Protein AF-A0AAE0X145-F1 (afdb_monomer_lite)

Sequence (189 aa):
MHTCLDSKQSIPISALYHKSATTHWPNQDLYKTNAIYPQATPHLTKEEKKKKRDKNPMAMFQKLSFLLHLLVETGAALSFLLTPTSQLPGASPSARLILRNLGGLLLSTNLLCLVFLAQPGFDATAGQVALCLGSYHVWPIYRAYARLRYGIGMHGAQGGVFGGPAVHLVAHVACLGALVGMGLVGVWG

Structure (mmCIF, N/CA/C/O backbone):
data_AF-A0AAE0X145-F1
#
_entry.id   AF-A0AAE0X145-F1
#
loop_
_atom_site.group_PDB
_atom_site.id
_atom_site.type_symbol
_atom_site.label_atom_id
_atom_site.label_alt_id
_atom_site.label_comp_id
_atom_site.label_asym_id
_atom_site.label_entity_id
_atom_site.label_seq_id
_atom_site.pdbx_PDB_ins_code
_atom_site.Cartn_x
_atom_site.Cartn_y
_atom_site.Cartn_z
_atom_site.occupancy
_atom_site.B_iso_or_equiv
_atom_site.auth_seq_id
_atom_site.auth_comp_id
_atom_site.auth_asym_id
_atom_site.auth_atom_id
_atom_site.pdbx_PDB_model_num
ATOM 1 N N . MET A 1 1 ? -5.827 10.620 -49.522 1.00 45.53 1 MET A N 1
ATOM 2 C CA . MET A 1 1 ? -7.126 10.029 -49.138 1.00 45.53 1 MET A CA 1
ATOM 3 C C . MET A 1 1 ? -7.555 10.659 -47.824 1.00 45.53 1 MET A C 1
ATOM 5 O O . MET A 1 1 ? -6.979 10.352 -46.792 1.00 45.53 1 MET A O 1
ATOM 9 N N . HIS A 1 2 ? -8.472 11.623 -47.904 1.00 44.72 2 HIS A N 1
ATOM 10 C CA . HIS A 1 2 ? -9.097 12.286 -46.762 1.00 44.72 2 HIS A CA 1
ATOM 11 C C . HIS A 1 2 ? -10.259 11.424 -46.267 1.00 44.72 2 HIS A C 1
ATOM 13 O O . HIS A 1 2 ? -11.159 11.134 -47.051 1.00 44.72 2 HIS A O 1
ATOM 19 N N . THR A 1 3 ? -10.274 11.055 -44.988 1.00 53.62 3 THR A N 1
ATOM 20 C CA . THR A 1 3 ? -11.476 10.523 -44.336 1.00 53.62 3 THR A CA 1
ATOM 21 C C . THR A 1 3 ? -11.867 11.434 -43.187 1.00 53.62 3 THR A C 1
ATOM 23 O O . THR A 1 3 ? -11.165 11.553 -42.184 1.00 53.62 3 THR A O 1
ATOM 26 N N . CYS A 1 4 ? -12.990 12.102 -43.426 1.00 53.03 4 CYS A N 1
ATOM 27 C CA . CYS A 1 4 ? -13.809 12.861 -42.502 1.00 53.03 4 CYS A CA 1
ATOM 28 C C . CYS A 1 4 ? -14.250 11.950 -41.345 1.00 53.03 4 CYS A C 1
ATOM 30 O O . CYS A 1 4 ? -14.762 10.859 -41.596 1.00 53.03 4 CYS A O 1
ATOM 32 N N . LEU A 1 5 ? -14.018 12.369 -40.098 1.00 56.94 5 LEU A N 1
ATOM 33 C CA . LEU A 1 5 ? -14.573 11.712 -38.918 1.00 56.94 5 LEU A CA 1
ATOM 34 C C . LEU A 1 5 ? -15.670 12.596 -38.335 1.00 56.94 5 LEU A C 1
ATOM 36 O O . LEU A 1 5 ? -15.445 13.752 -37.979 1.00 56.94 5 LEU A O 1
ATOM 40 N N . ASP A 1 6 ? -16.849 11.990 -38.298 1.00 55.38 6 ASP A N 1
ATOM 41 C CA . ASP A 1 6 ? -18.135 12.542 -37.918 1.00 55.38 6 ASP A CA 1
ATOM 42 C C . ASP A 1 6 ? -18.173 13.101 -36.493 1.00 55.38 6 ASP A C 1
ATOM 44 O O . ASP A 1 6 ? -17.724 12.487 -35.519 1.00 55.38 6 ASP A O 1
ATOM 48 N N . SER A 1 7 ? -18.806 14.266 -36.403 1.00 60.06 7 SER A N 1
ATOM 49 C CA . SER A 1 7 ? -19.180 14.983 -35.191 1.00 60.06 7 SER A CA 1
ATOM 50 C C . SER A 1 7 ? -20.219 14.183 -34.398 1.00 60.06 7 SER A C 1
ATOM 52 O O . SER A 1 7 ? -21.398 14.137 -34.751 1.00 60.06 7 SER A O 1
ATOM 54 N N . LYS A 1 8 ? -19.800 13.549 -33.298 1.00 59.34 8 LYS A N 1
ATOM 55 C CA . LYS A 1 8 ? -20.729 12.944 -32.335 1.00 59.34 8 LYS A CA 1
ATOM 56 C C . LYS A 1 8 ? -21.289 14.007 -31.392 1.00 59.34 8 LYS A C 1
ATOM 58 O O . LYS A 1 8 ? -20.661 14.411 -30.419 1.00 59.34 8 LYS A O 1
ATOM 63 N N . GLN A 1 9 ? -22.500 14.414 -31.746 1.00 59.94 9 GLN A N 1
ATOM 64 C CA . GLN A 1 9 ? -23.586 14.990 -30.957 1.00 59.94 9 GLN A CA 1
ATOM 65 C C . GLN A 1 9 ? -23.430 14.835 -29.429 1.00 59.94 9 GLN A C 1
ATOM 67 O O . GLN A 1 9 ? -23.557 13.745 -28.870 1.00 59.94 9 GLN A O 1
ATOM 72 N N . SER A 1 10 ? -23.168 15.951 -28.750 1.00 56.56 10 SER A N 1
ATOM 73 C CA . SER A 1 10 ? -23.150 16.066 -27.294 1.00 56.56 10 SER A CA 1
ATOM 74 C C . SER A 1 10 ? -24.579 16.092 -26.742 1.00 56.56 10 SER A C 1
ATOM 76 O O . SER A 1 10 ? -25.390 16.943 -27.102 1.00 56.56 10 SER A O 1
ATOM 78 N N . ILE A 1 11 ? -24.896 15.153 -25.849 1.00 58.84 11 ILE A N 1
ATOM 79 C CA . ILE A 1 11 ? -26.152 15.149 -25.091 1.00 58.84 11 ILE A CA 1
ATOM 80 C C . ILE A 1 11 ? -25.967 16.080 -23.878 1.00 58.84 11 ILE A C 1
ATOM 82 O O . ILE A 1 11 ? -25.042 15.856 -23.093 1.00 58.84 11 ILE A O 1
ATOM 86 N N . PRO A 1 12 ? -26.798 17.120 -23.688 1.00 57.81 12 PRO A N 1
ATOM 87 C CA . PRO A 1 12 ? -26.701 17.992 -22.522 1.00 57.81 12 PRO A CA 1
ATOM 88 C C . PRO A 1 12 ? -27.129 17.251 -21.242 1.00 57.81 12 PRO A C 1
ATOM 90 O O . PRO A 1 12 ? -28.238 16.732 -21.139 1.00 57.81 12 PRO A O 1
ATOM 93 N N . ILE A 1 13 ? -26.240 17.233 -20.242 1.00 57.81 13 ILE A N 1
ATOM 94 C CA . ILE A 1 13 ? -26.398 16.554 -18.935 1.00 57.81 13 ILE A CA 1
ATOM 95 C C . ILE A 1 13 ? -27.484 17.208 -18.045 1.00 57.81 13 ILE A C 1
ATOM 97 O O . ILE A 1 13 ? -27.869 16.667 -17.011 1.00 57.81 13 ILE A O 1
ATOM 101 N N . SER A 1 14 ? -28.061 18.339 -18.448 1.00 54.84 14 SER A N 1
ATOM 102 C CA . SER A 1 14 ? -29.020 19.106 -17.641 1.00 54.84 14 SER A CA 1
ATOM 103 C C . SER A 1 14 ? -30.438 18.512 -17.539 1.00 54.84 14 SER A C 1
ATOM 105 O O . SER A 1 14 ? -31.274 19.089 -16.851 1.00 54.84 14 SER A O 1
ATOM 107 N N . ALA A 1 15 ? -30.733 17.367 -18.165 1.00 50.25 15 ALA A N 1
ATOM 108 C CA . ALA A 1 15 ? -32.098 16.825 -18.262 1.00 50.25 15 ALA A CA 1
ATOM 109 C C . ALA A 1 15 ? -32.461 15.695 -17.265 1.00 50.25 15 ALA A C 1
ATOM 111 O O . ALA A 1 15 ? -33.538 15.116 -17.381 1.00 50.25 15 ALA A O 1
ATOM 112 N N . LEU A 1 16 ? -31.611 15.367 -16.282 1.00 53.69 16 LEU A N 1
ATOM 113 C CA . LEU A 1 16 ? -31.815 14.206 -15.386 1.00 53.69 16 LEU A CA 1
ATOM 114 C C . LEU A 1 16 ? -32.111 14.531 -13.911 1.00 53.69 16 LEU A C 1
ATOM 116 O O . LEU A 1 16 ? -32.056 13.643 -13.066 1.00 53.69 16 LEU A O 1
ATOM 120 N N . TYR A 1 17 ? -32.491 15.769 -13.586 1.00 51.53 17 TYR A N 1
ATOM 121 C CA . TYR A 1 17 ? -32.856 16.158 -12.217 1.00 51.53 17 TYR A CA 1
ATOM 122 C C . TYR A 1 17 ? -34.250 16.781 -12.146 1.00 51.53 17 TYR A C 1
ATOM 124 O O . TYR A 1 17 ? -34.383 17.967 -11.883 1.00 51.53 17 TYR A O 1
ATOM 132 N N . HIS A 1 18 ? -35.307 15.994 -12.367 1.00 53.22 18 HIS A N 1
ATOM 133 C CA . HIS A 1 18 ? -36.648 16.346 -11.877 1.00 53.22 18 HIS A CA 1
ATOM 134 C C . HIS A 1 18 ? -37.586 15.126 -11.844 1.00 53.22 18 HIS A C 1
ATOM 136 O O . HIS A 1 18 ? -38.170 14.754 -12.858 1.00 53.22 18 HIS A O 1
ATOM 142 N N . LYS A 1 19 ? -37.740 14.516 -10.659 1.00 53.31 19 LYS A N 1
ATOM 143 C CA . LYS A 1 19 ? -38.944 13.798 -10.172 1.00 53.31 19 LYS A CA 1
ATOM 144 C C . LYS A 1 19 ? -38.681 13.334 -8.730 1.00 53.31 19 LYS A C 1
ATOM 146 O O . LYS A 1 19 ? -37.865 12.457 -8.500 1.00 53.31 19 LYS A O 1
ATOM 151 N N . SER A 1 20 ? -39.141 14.103 -7.741 1.00 54.88 20 SER A N 1
ATOM 152 C CA . SER A 1 20 ? -40.329 13.806 -6.915 1.00 54.88 20 SER A CA 1
ATOM 153 C C . SER A 1 20 ? -40.317 12.442 -6.221 1.00 54.88 20 SER A C 1
ATOM 155 O O . SER A 1 20 ? -40.651 11.432 -6.831 1.00 54.88 20 SER A O 1
ATOM 157 N N . ALA A 1 21 ? -40.065 12.463 -4.910 1.00 51.06 21 ALA A N 1
ATOM 158 C CA . ALA A 1 21 ? -40.642 11.519 -3.960 1.00 51.06 21 ALA A CA 1
ATOM 159 C C . ALA A 1 21 ? -40.854 12.240 -2.619 1.00 51.06 21 ALA A C 1
ATOM 161 O O . ALA A 1 21 ? -39.948 12.391 -1.806 1.00 51.06 21 ALA A O 1
ATOM 162 N N . THR A 1 22 ? -42.070 12.741 -2.428 1.00 55.69 22 THR A N 1
ATOM 163 C CA . THR A 1 22 ? -42.615 13.165 -1.140 1.00 55.69 22 THR A CA 1
ATOM 164 C C . THR A 1 22 ? -42.775 11.933 -0.252 1.00 55.69 22 THR A C 1
ATOM 166 O O . THR A 1 22 ? -43.719 11.162 -0.429 1.00 55.69 22 THR A O 1
ATOM 169 N N . THR A 1 23 ? -41.864 11.721 0.694 1.00 57.56 23 THR A N 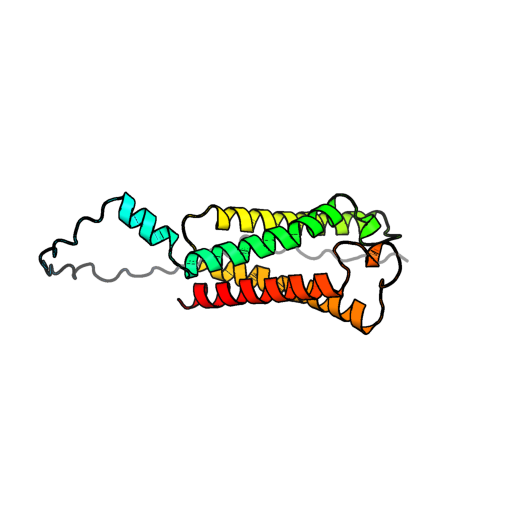1
ATOM 170 C CA . THR A 1 23 ? -42.032 10.697 1.729 1.00 57.56 23 THR A CA 1
ATOM 171 C C . THR A 1 23 ? -42.763 11.289 2.924 1.00 57.56 23 THR A C 1
ATOM 173 O O . THR A 1 23 ? -42.266 12.160 3.634 1.00 57.56 23 THR A O 1
ATOM 176 N N . HIS A 1 24 ? -43.983 10.798 3.085 1.00 54.66 24 HIS A N 1
ATOM 177 C CA . HIS A 1 24 ? -44.874 10.951 4.219 1.00 54.66 24 HIS A CA 1
ATOM 178 C C . HIS A 1 24 ? -44.156 10.543 5.519 1.00 54.66 24 HIS A C 1
ATOM 180 O O . HIS A 1 24 ? -43.707 9.405 5.648 1.00 54.66 24 HIS A O 1
ATOM 186 N N . TRP A 1 25 ? -44.009 11.476 6.462 1.00 51.16 25 TRP A N 1
ATOM 187 C CA . TRP A 1 25 ? -43.444 11.204 7.786 1.00 51.16 25 TRP A CA 1
ATOM 188 C C . TRP A 1 25 ? -44.495 10.513 8.668 1.00 51.16 25 TRP A C 1
ATOM 190 O O . TRP A 1 25 ? -45.581 11.073 8.840 1.00 51.16 25 TRP A O 1
ATOM 200 N N . PRO A 1 26 ? -44.218 9.329 9.241 1.00 55.38 26 PRO A N 1
ATOM 201 C CA . PRO A 1 26 ? -45.130 8.703 10.183 1.00 55.38 26 PRO A CA 1
ATOM 202 C C . PRO A 1 26 ? -45.079 9.402 11.551 1.00 55.38 26 PRO A C 1
ATOM 204 O O . PRO A 1 26 ? -44.013 9.595 12.126 1.00 55.38 26 PRO A O 1
ATOM 207 N N . ASN A 1 27 ? -46.274 9.777 12.015 1.00 46.06 27 ASN A N 1
ATOM 208 C CA . ASN A 1 27 ? -46.760 9.885 13.396 1.00 46.06 27 ASN A CA 1
ATOM 209 C C . ASN A 1 27 ? -45.717 10.011 14.526 1.00 46.06 27 ASN A C 1
ATOM 211 O O . ASN A 1 27 ? -45.027 9.052 14.869 1.00 46.06 27 ASN A O 1
ATOM 215 N N . GLN A 1 28 ? -45.703 11.174 15.182 1.00 54.75 28 GLN A N 1
ATOM 216 C CA . GLN A 1 28 ? -44.870 11.444 16.356 1.00 54.75 28 GLN A CA 1
ATOM 217 C C . GLN A 1 28 ? -45.428 10.860 17.674 1.00 54.75 28 GLN A C 1
ATOM 219 O O . GLN A 1 28 ? -44.764 10.942 18.695 1.00 54.75 28 GLN A O 1
ATOM 224 N N . ASP A 1 29 ? -46.582 10.196 17.712 1.00 56.81 29 ASP A N 1
ATOM 225 C CA . ASP A 1 29 ? -47.230 9.837 18.988 1.00 56.81 29 ASP A CA 1
ATOM 226 C C . ASP A 1 29 ? -46.788 8.498 19.610 1.00 56.81 29 ASP A C 1
ATOM 228 O O . ASP A 1 29 ? -47.602 7.599 19.831 1.00 56.81 29 ASP A O 1
ATOM 232 N N . LEU A 1 30 ? -45.502 8.346 19.952 1.00 55.88 30 LEU A N 1
ATOM 233 C CA . LEU A 1 30 ? -45.041 7.186 20.739 1.00 55.88 30 LEU A CA 1
ATOM 234 C C . LEU A 1 30 ? -43.862 7.459 21.685 1.00 55.88 30 LEU A C 1
ATOM 236 O O . LEU A 1 30 ? -43.062 6.578 21.981 1.00 55.88 30 LEU A O 1
ATOM 240 N N . TYR A 1 31 ? -43.801 8.654 22.269 1.00 52.25 31 TYR A N 1
ATOM 241 C CA . TYR A 1 31 ? -43.042 8.913 23.500 1.00 52.25 31 TYR A CA 1
ATOM 242 C C . TYR A 1 31 ? -43.935 8.669 24.726 1.00 52.25 31 TYR A C 1
ATOM 244 O O . TYR A 1 31 ? -44.292 9.581 25.468 1.00 52.25 31 TYR A O 1
ATOM 252 N N . LYS A 1 32 ? -44.312 7.402 24.944 1.00 53.00 32 LYS A N 1
ATOM 253 C CA . LYS A 1 32 ? -44.774 6.951 26.262 1.00 53.00 32 LYS A CA 1
ATOM 254 C C . LYS A 1 32 ? -43.555 6.581 27.099 1.00 53.00 32 LYS A C 1
ATOM 256 O O . LYS A 1 32 ? -42.826 5.632 26.829 1.00 53.00 32 LYS A O 1
ATOM 261 N N . THR A 1 33 ? -43.349 7.420 28.097 1.00 56.16 33 THR A N 1
ATOM 262 C CA . THR A 1 33 ? -42.329 7.423 29.133 1.00 56.16 33 THR A CA 1
ATOM 263 C C . THR A 1 33 ? -42.378 6.168 30.006 1.00 56.16 33 THR A C 1
ATOM 265 O O . THR A 1 33 ? -43.161 6.082 30.947 1.00 56.16 33 THR A O 1
ATOM 268 N N . ASN A 1 34 ? -41.469 5.223 29.764 1.00 57.22 34 ASN A N 1
ATOM 269 C CA . ASN A 1 34 ? -41.041 4.282 30.797 1.00 57.22 34 ASN A CA 1
ATOM 270 C C . ASN A 1 34 ? -39.848 4.902 31.531 1.00 57.22 34 ASN A C 1
ATOM 272 O O . ASN A 1 34 ? -38.697 4.731 31.132 1.00 57.22 34 ASN A O 1
ATOM 276 N N . ALA A 1 35 ? -40.137 5.667 32.585 1.00 55.66 35 ALA A N 1
ATOM 277 C CA . ALA A 1 35 ? -39.140 6.138 33.539 1.00 55.66 35 ALA A CA 1
ATOM 278 C C . ALA A 1 35 ? -38.615 4.939 34.347 1.00 55.66 35 ALA A C 1
ATOM 280 O O . ALA A 1 35 ? -39.069 4.643 35.449 1.00 55.66 35 ALA A O 1
ATOM 281 N N . ILE A 1 36 ? -37.673 4.213 33.749 1.00 60.84 36 ILE A N 1
ATOM 282 C CA . ILE A 1 36 ? -36.827 3.242 34.432 1.00 60.84 36 ILE A CA 1
ATOM 283 C C . ILE A 1 36 ? -35.795 4.064 35.206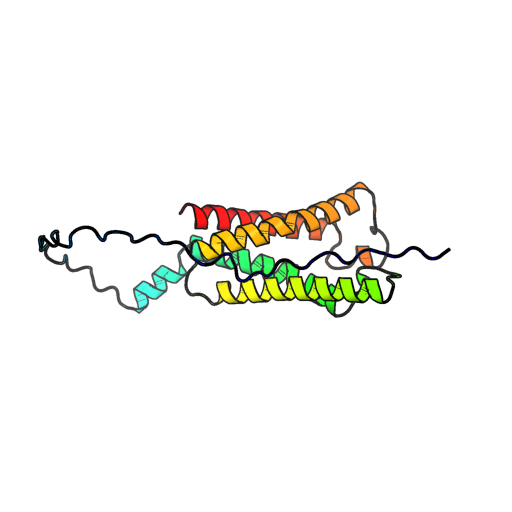 1.00 60.84 36 ILE A C 1
ATOM 285 O O . ILE A 1 36 ? -35.027 4.817 34.606 1.00 60.84 36 ILE A O 1
ATOM 289 N N . TYR A 1 37 ? -35.814 3.959 36.536 1.00 52.38 37 TYR A N 1
ATOM 290 C CA . TYR A 1 37 ? -34.836 4.596 37.418 1.00 52.38 37 TYR A CA 1
ATOM 291 C C . TYR A 1 37 ? -33.409 4.375 36.887 1.00 52.38 37 TYR A C 1
ATOM 293 O O . TYR A 1 37 ? -33.059 3.229 36.583 1.00 52.38 37 TYR A O 1
ATOM 301 N N . PRO A 1 38 ? -32.566 5.420 36.787 1.00 52.50 38 PRO A N 1
ATOM 302 C CA . PRO A 1 38 ? -31.173 5.237 36.425 1.00 52.50 38 PRO A CA 1
ATOM 303 C C . PRO A 1 38 ? -30.503 4.410 37.523 1.00 52.50 38 PRO A C 1
ATOM 305 O O . PRO A 1 38 ? -30.215 4.901 38.613 1.00 52.50 38 PRO A O 1
ATOM 308 N N . GLN A 1 39 ? -30.275 3.128 37.236 1.00 57.00 39 GLN A N 1
ATOM 309 C CA . GLN A 1 39 ? -29.310 2.312 37.959 1.00 57.00 39 GLN A CA 1
ATOM 310 C C . GLN A 1 39 ? -28.001 3.099 37.963 1.00 57.00 39 GLN A C 1
ATOM 312 O O . GLN A 1 39 ? -27.457 3.400 36.899 1.00 57.00 39 GLN A O 1
ATOM 317 N N . ALA A 1 40 ? -27.548 3.492 39.153 1.00 55.47 40 ALA A N 1
ATOM 318 C CA . ALA A 1 40 ? -26.306 4.214 39.349 1.00 55.47 40 ALA A CA 1
ATOM 319 C C . ALA A 1 40 ? -25.155 3.351 38.824 1.00 55.47 40 ALA A C 1
ATOM 321 O O . ALA A 1 40 ? -24.612 2.503 39.528 1.00 55.47 40 ALA A O 1
ATOM 322 N N . THR A 1 41 ? -24.800 3.533 37.552 1.00 60.31 41 THR A N 1
ATOM 323 C CA . THR A 1 41 ? -23.604 2.919 36.998 1.00 60.31 41 THR A CA 1
ATOM 324 C C . THR A 1 41 ? -22.429 3.483 37.786 1.00 60.31 41 THR A C 1
ATOM 326 O O . THR A 1 41 ? -22.310 4.714 37.846 1.00 60.31 41 THR A O 1
ATOM 329 N N . PRO A 1 42 ? -21.577 2.643 38.398 1.00 62.59 42 PRO A N 1
ATOM 330 C CA . PRO A 1 42 ? -20.418 3.123 39.130 1.00 62.59 42 PRO A CA 1
ATOM 331 C C . PRO A 1 42 ? -19.639 4.065 38.218 1.00 62.59 42 PRO A C 1
ATOM 333 O O . PRO A 1 42 ? -19.335 3.733 37.067 1.00 62.59 42 PRO A O 1
ATOM 336 N N . HIS A 1 43 ? -19.412 5.279 38.715 1.00 64.19 43 HIS A N 1
ATOM 337 C CA . HIS A 1 43 ? -18.820 6.380 37.974 1.00 64.19 43 HIS A CA 1
ATOM 338 C C . HIS A 1 43 ? -17.335 6.064 37.755 1.00 64.19 43 HIS A C 1
ATOM 340 O O . HIS A 1 43 ? -16.468 6.565 38.461 1.00 64.19 43 HIS A O 1
ATOM 346 N N . LEU A 1 44 ? -17.051 5.173 36.799 1.00 63.41 44 LEU A N 1
ATOM 347 C CA . LEU A 1 44 ? -15.698 4.809 36.400 1.00 63.41 44 LEU A CA 1
ATOM 348 C C . LEU A 1 44 ? -14.948 6.097 36.104 1.00 63.41 44 LEU A C 1
ATOM 350 O O . LEU A 1 44 ? -15.362 6.898 35.250 1.00 63.41 44 LEU A O 1
ATOM 354 N N . THR A 1 45 ? -13.862 6.288 36.839 1.00 78.50 45 THR A N 1
ATOM 355 C CA . THR A 1 45 ? -13.016 7.464 36.702 1.00 78.50 45 THR A CA 1
ATOM 356 C C . THR A 1 45 ? -12.513 7.542 35.256 1.00 78.50 45 THR A C 1
ATOM 358 O O . THR A 1 45 ? -12.378 6.527 34.563 1.00 78.50 45 THR A O 1
ATOM 361 N N . LYS A 1 46 ? -12.265 8.756 34.742 1.00 72.81 46 LYS A N 1
ATOM 362 C CA . LYS A 1 46 ? -11.751 8.940 33.366 1.00 72.81 46 LYS A CA 1
ATOM 363 C C . LYS A 1 46 ? -10.492 8.091 33.110 1.00 72.81 46 LYS A C 1
ATOM 365 O O . LYS A 1 46 ? -10.327 7.563 32.010 1.00 72.81 46 LYS A O 1
ATOM 370 N N . GLU A 1 47 ? -9.678 7.905 34.146 1.00 69.69 47 GLU A N 1
ATOM 371 C CA . GLU A 1 47 ? -8.482 7.059 34.159 1.00 69.69 47 GLU A CA 1
ATOM 372 C C . GLU A 1 47 ? -8.794 5.573 33.919 1.00 69.69 47 GLU A C 1
ATOM 374 O O . GLU A 1 47 ? -8.150 4.918 33.097 1.00 69.69 47 GLU A O 1
ATOM 379 N N . GLU A 1 48 ? -9.835 5.027 34.548 1.00 68.00 48 GLU A N 1
ATOM 380 C CA . GLU A 1 48 ? -10.213 3.623 34.360 1.00 68.00 48 GLU A CA 1
ATOM 381 C C . GLU A 1 48 ? -10.821 3.362 32.979 1.00 68.00 48 GLU A C 1
ATOM 383 O O . GLU A 1 48 ? -10.533 2.332 32.363 1.00 68.00 48 GLU A O 1
ATOM 388 N N . LYS A 1 49 ? -11.602 4.308 32.441 1.00 63.62 49 LYS A N 1
ATOM 389 C CA . LYS A 1 49 ? -12.124 4.214 31.065 1.00 63.62 49 LYS A CA 1
ATOM 390 C C . LYS A 1 49 ? -10.991 4.214 30.035 1.00 63.62 49 LYS A C 1
ATOM 392 O O . LYS A 1 49 ? -11.029 3.424 29.093 1.00 63.62 49 LYS A O 1
ATOM 397 N N . LYS A 1 50 ? -9.962 5.043 30.240 1.00 63.28 50 LYS A N 1
ATOM 398 C CA . LYS A 1 50 ? -8.755 5.084 29.400 1.00 63.28 50 LYS A CA 1
ATOM 399 C C . LYS A 1 50 ? -7.984 3.760 29.470 1.00 63.28 50 LYS A C 1
ATOM 401 O O . LYS A 1 50 ? -7.751 3.137 28.439 1.00 63.28 50 LYS A O 1
ATOM 406 N N . LYS A 1 51 ? -7.728 3.253 30.681 1.00 62.62 51 LYS A N 1
ATOM 407 C CA . LYS A 1 51 ? -7.019 1.981 30.912 1.00 62.62 51 LYS A CA 1
ATOM 408 C C . LYS A 1 51 ? -7.736 0.763 30.318 1.00 62.62 51 LYS A C 1
ATOM 410 O O . LYS A 1 51 ? -7.080 -0.192 29.906 1.00 62.62 51 LYS A O 1
ATOM 415 N N . LYS A 1 52 ? -9.073 0.772 30.277 1.00 60.59 52 LYS A N 1
ATOM 416 C CA . LYS A 1 52 ? -9.879 -0.304 29.673 1.00 60.59 52 LYS A CA 1
ATOM 417 C C . LYS A 1 52 ? -9.899 -0.220 28.142 1.00 60.59 52 LYS A C 1
ATOM 419 O O . LYS A 1 52 ? -9.881 -1.257 27.485 1.00 60.59 52 LYS A O 1
ATOM 424 N N . ARG A 1 53 ? -9.877 0.996 27.582 1.00 59.50 53 ARG A N 1
ATOM 425 C CA . ARG A 1 53 ? -9.792 1.241 26.132 1.00 59.50 53 ARG A CA 1
ATOM 426 C C . ARG A 1 53 ? -8.476 0.735 25.538 1.00 59.50 53 ARG A C 1
ATOM 428 O O . ARG A 1 53 ? -8.495 0.123 24.476 1.00 59.50 53 ARG A O 1
ATOM 435 N N . ASP A 1 54 ? -7.367 0.916 26.251 1.00 58.25 54 ASP A N 1
ATOM 436 C CA . ASP A 1 54 ? -6.028 0.535 25.775 1.00 58.25 54 ASP A CA 1
ATOM 437 C C . ASP A 1 54 ? -5.806 -0.991 25.706 1.00 58.25 54 ASP A C 1
ATOM 439 O O . ASP A 1 54 ? -4.847 -1.452 25.093 1.00 58.25 54 ASP A O 1
ATOM 443 N N . LYS A 1 55 ? -6.702 -1.796 26.296 1.00 66.25 55 LYS A N 1
ATOM 444 C CA . LYS A 1 55 ? -6.593 -3.264 26.343 1.00 66.25 55 LYS A CA 1
ATOM 445 C C . LYS A 1 55 ? -7.546 -4.003 25.404 1.00 66.25 55 LYS A C 1
ATOM 447 O O . LYS A 1 55 ? -7.622 -5.224 25.498 1.00 66.25 55 LYS A O 1
ATOM 452 N N . ASN A 1 56 ? -8.292 -3.317 24.535 1.00 77.19 56 ASN A N 1
ATOM 453 C CA . ASN A 1 56 ? -9.183 -4.013 23.606 1.00 77.19 56 ASN A CA 1
ATOM 454 C C . ASN A 1 56 ? -8.356 -4.673 22.478 1.00 77.19 56 ASN A C 1
ATOM 456 O O . ASN A 1 56 ? -7.839 -3.950 21.619 1.00 77.19 56 ASN A O 1
ATOM 460 N N . PRO A 1 57 ? -8.235 -6.017 22.437 1.00 82.12 57 PRO A N 1
ATOM 461 C CA . PRO A 1 57 ? -7.431 -6.703 21.425 1.00 82.12 57 PRO A CA 1
ATOM 462 C C . PRO A 1 57 ? -7.927 -6.425 19.999 1.00 82.12 57 PRO A C 1
ATOM 464 O O . PRO A 1 57 ? -7.125 -6.402 19.069 1.00 82.12 57 PRO A O 1
ATOM 467 N N . MET A 1 58 ? -9.221 -6.137 19.821 1.00 83.44 58 MET A N 1
ATOM 468 C CA . MET A 1 58 ? -9.792 -5.807 18.512 1.00 83.44 58 MET A CA 1
ATOM 469 C C . MET A 1 58 ? -9.318 -4.445 18.005 1.00 83.44 58 MET A C 1
ATOM 471 O O . MET A 1 58 ? -8.913 -4.326 16.852 1.00 83.44 58 MET A O 1
ATOM 475 N N . ALA A 1 59 ? -9.272 -3.436 18.879 1.00 84.44 59 ALA A N 1
ATOM 476 C CA . ALA A 1 59 ? -8.768 -2.113 18.514 1.00 84.44 59 ALA A CA 1
ATOM 477 C C . ALA A 1 59 ? -7.279 -2.160 18.136 1.00 84.44 59 ALA A C 1
ATOM 479 O O . ALA A 1 59 ? -6.838 -1.477 17.211 1.00 84.44 59 ALA A O 1
ATOM 480 N N . MET A 1 60 ? -6.499 -2.996 18.829 1.00 88.94 60 MET A N 1
ATOM 481 C CA . MET A 1 60 ? -5.093 -3.217 18.496 1.00 88.94 60 MET A CA 1
ATOM 482 C C . MET A 1 60 ? -4.937 -3.908 17.136 1.00 88.94 60 MET A C 1
ATOM 484 O O . MET A 1 60 ? -4.133 -3.459 16.323 1.00 88.94 60 MET A O 1
ATOM 488 N N . PHE A 1 61 ? -5.728 -4.948 16.862 1.00 90.00 61 PHE A N 1
ATOM 489 C CA . PHE A 1 61 ? -5.714 -5.660 15.582 1.00 90.00 61 PHE A CA 1
ATOM 490 C C . PHE A 1 61 ? -6.091 -4.756 14.395 1.00 90.00 61 PHE A C 1
ATOM 492 O O . PHE A 1 61 ? -5.442 -4.795 13.346 1.00 90.00 61 PHE A O 1
ATOM 499 N N . GLN A 1 62 ? -7.080 -3.877 14.575 1.00 90.81 62 GLN A N 1
ATOM 500 C CA . GLN A 1 62 ? -7.477 -2.895 13.563 1.00 90.81 62 GLN A CA 1
ATOM 501 C C . GLN A 1 62 ? -6.339 -1.925 13.232 1.00 90.81 62 GLN A C 1
ATOM 503 O O . GLN A 1 62 ? -5.976 -1.767 12.065 1.00 90.81 62 GLN A O 1
ATOM 508 N N . LYS A 1 63 ? -5.704 -1.340 14.256 1.00 93.56 63 LYS A N 1
ATOM 509 C CA . LYS A 1 63 ? -4.536 -0.467 14.057 1.00 93.56 63 LYS A CA 1
ATOM 510 C C . LYS A 1 63 ? -3.379 -1.208 13.405 1.00 93.56 63 LYS A C 1
ATOM 512 O O . LYS A 1 63 ? -2.736 -0.668 12.511 1.00 93.56 63 LYS A O 1
ATOM 517 N N . LEU A 1 64 ? -3.127 -2.446 13.823 1.00 95.44 64 LEU A N 1
ATOM 518 C CA . LEU A 1 64 ? -2.053 -3.257 13.268 1.00 95.44 64 LEU A CA 1
ATOM 519 C C . LEU A 1 64 ? -2.243 -3.503 11.766 1.00 95.44 64 LEU A C 1
ATOM 521 O O . LEU A 1 64 ? -1.272 -3.433 11.021 1.00 95.44 64 LEU A O 1
ATOM 525 N N . SER A 1 65 ? -3.479 -3.722 11.316 1.00 96.25 65 SER A N 1
ATOM 526 C CA . SER A 1 65 ? -3.790 -3.980 9.904 1.00 96.25 65 SER A CA 1
ATOM 527 C C . SER A 1 65 ? -3.437 -2.785 9.007 1.00 96.25 65 SER A C 1
ATOM 529 O O . SER A 1 65 ? -2.713 -2.940 8.023 1.00 96.25 65 SER A O 1
ATOM 531 N N . PHE A 1 66 ? -3.856 -1.572 9.386 1.00 97.50 66 PHE A N 1
ATOM 532 C CA . PHE A 1 66 ? -3.491 -0.349 8.659 1.00 97.50 66 PHE A CA 1
ATOM 533 C C . PHE A 1 66 ? -2.007 0.006 8.786 1.00 97.50 66 PHE A C 1
ATOM 535 O O . PHE A 1 66 ? -1.409 0.484 7.822 1.00 97.50 66 PHE A O 1
ATOM 542 N N . LEU A 1 67 ? -1.399 -0.237 9.952 1.00 97.56 67 LEU A N 1
ATOM 543 C CA . LEU A 1 67 ? 0.030 -0.005 10.161 1.00 97.56 67 LEU A CA 1
ATOM 544 C C . LEU A 1 67 ? 0.877 -0.922 9.274 1.00 97.56 67 LEU A C 1
ATOM 546 O O . LEU A 1 67 ? 1.861 -0.474 8.692 1.00 97.56 67 LEU A O 1
ATOM 550 N N . LEU A 1 68 ? 0.490 -2.188 9.140 1.00 96.88 68 LEU A N 1
ATOM 551 C CA . LEU A 1 68 ? 1.196 -3.140 8.295 1.00 96.88 68 LEU A CA 1
ATOM 552 C C . LEU A 1 68 ? 1.113 -2.725 6.817 1.00 96.88 68 LEU A C 1
ATOM 554 O O . LEU A 1 68 ? 2.155 -2.675 6.164 1.00 96.88 68 LEU A O 1
ATOM 558 N N . HIS A 1 69 ? -0.064 -2.322 6.318 1.00 97.75 69 HIS A N 1
ATOM 559 C CA . HIS A 1 69 ? -0.197 -1.746 4.969 1.00 97.75 69 HIS A CA 1
ATOM 560 C C . HIS A 1 69 ? 0.711 -0.532 4.779 1.00 97.75 69 HIS A C 1
ATOM 562 O O . HIS A 1 69 ? 1.498 -0.492 3.834 1.00 97.75 69 HIS A O 1
ATOM 568 N N . LEU A 1 70 ? 0.644 0.426 5.711 1.00 97.94 70 LEU A N 1
ATOM 569 C CA . LEU A 1 70 ? 1.442 1.647 5.679 1.00 97.94 70 LEU A CA 1
ATOM 570 C C . LEU A 1 70 ? 2.939 1.336 5.555 1.00 97.94 70 LEU A C 1
ATOM 572 O O . LEU A 1 70 ? 3.622 1.913 4.710 1.00 97.94 70 LEU A O 1
ATOM 576 N N . LEU A 1 71 ? 3.459 0.419 6.374 1.00 95.69 71 LEU A N 1
ATOM 5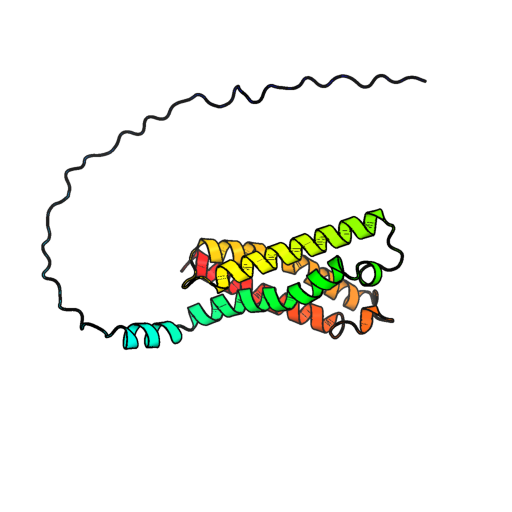77 C CA . LEU A 1 71 ? 4.879 0.062 6.370 1.00 95.69 71 LEU A CA 1
ATOM 578 C C . LEU A 1 71 ? 5.295 -0.651 5.078 1.00 95.69 71 LEU A C 1
ATOM 580 O O . LEU A 1 71 ? 6.319 -0.294 4.494 1.00 95.69 71 LEU A O 1
ATOM 584 N N . VAL A 1 72 ? 4.502 -1.623 4.616 1.00 94.62 72 VAL A N 1
ATOM 585 C CA . VAL A 1 72 ? 4.797 -2.395 3.397 1.00 94.62 72 VAL A CA 1
ATOM 586 C C . VAL A 1 72 ? 4.779 -1.498 2.158 1.00 94.62 72 VAL A C 1
ATOM 588 O O . VAL A 1 72 ? 5.696 -1.556 1.338 1.00 94.62 72 VAL A O 1
ATOM 591 N N . GLU A 1 73 ? 3.779 -0.629 2.026 1.00 96.56 73 GLU A N 1
ATOM 592 C CA . GLU A 1 73 ? 3.601 0.179 0.819 1.00 96.56 73 GLU A CA 1
ATOM 593 C C . GLU A 1 73 ? 4.430 1.472 0.827 1.00 96.56 73 GLU A C 1
ATOM 595 O O . GLU A 1 73 ? 4.705 2.009 -0.242 1.00 96.56 73 GLU A O 1
ATOM 600 N N . THR A 1 74 ? 4.908 1.973 1.978 1.00 96.12 74 THR A N 1
ATOM 601 C CA . THR A 1 74 ? 5.766 3.184 2.013 1.00 96.12 74 THR A CA 1
ATOM 602 C C . THR A 1 74 ? 7.049 2.999 1.207 1.00 96.12 74 THR A C 1
ATOM 604 O O . THR A 1 74 ? 7.387 3.852 0.384 1.00 96.12 74 THR A O 1
ATOM 607 N N . GLY A 1 75 ? 7.751 1.877 1.387 1.00 92.06 75 GLY A N 1
ATOM 608 C CA . GLY A 1 75 ? 8.969 1.594 0.622 1.00 92.06 75 GLY A CA 1
ATOM 609 C C . GLY A 1 75 ? 8.699 1.498 -0.883 1.00 92.06 75 GLY A C 1
ATOM 610 O O . GLY A 1 75 ? 9.442 2.062 -1.691 1.00 92.06 75 GLY A O 1
ATOM 611 N N . ALA A 1 76 ? 7.597 0.843 -1.262 1.00 92.56 76 ALA A N 1
ATOM 612 C CA . ALA A 1 76 ? 7.177 0.725 -2.653 1.00 92.56 76 ALA A CA 1
ATOM 613 C C . ALA A 1 76 ? 6.822 2.094 -3.257 1.00 92.56 76 ALA A C 1
ATOM 615 O O . ALA A 1 76 ? 7.374 2.459 -4.296 1.00 92.56 76 ALA A O 1
ATOM 616 N N . ALA A 1 77 ? 5.971 2.878 -2.587 1.00 96.69 77 ALA A N 1
ATOM 617 C CA . ALA A 1 77 ? 5.551 4.210 -3.016 1.00 96.69 77 ALA A CA 1
ATOM 618 C C . ALA A 1 77 ? 6.755 5.125 -3.275 1.00 96.69 77 ALA A C 1
ATOM 620 O O . ALA A 1 77 ? 6.877 5.711 -4.354 1.00 96.69 77 ALA A O 1
ATOM 621 N N . LEU A 1 78 ? 7.691 5.184 -2.320 1.00 95.88 78 LEU A N 1
ATOM 622 C CA . LEU A 1 78 ? 8.911 5.977 -2.452 1.00 95.88 78 LEU A CA 1
ATOM 623 C C . LEU A 1 78 ? 9.783 5.490 -3.609 1.00 95.88 78 LEU A C 1
ATOM 625 O O . LEU A 1 78 ? 10.316 6.315 -4.350 1.00 95.88 78 LEU A O 1
ATOM 629 N N . SER A 1 79 ? 9.903 4.178 -3.825 1.00 93.19 79 SER A N 1
ATOM 630 C CA . SER A 1 79 ? 10.689 3.679 -4.953 1.00 93.19 79 SER A CA 1
ATOM 631 C C . SER A 1 79 ? 10.054 4.002 -6.309 1.00 93.19 79 SER A C 1
ATOM 633 O O . SER A 1 79 ? 10.766 4.408 -7.224 1.00 93.19 79 SER A O 1
ATOM 635 N N . PHE A 1 80 ? 8.732 3.897 -6.456 1.00 95.12 80 PHE A N 1
ATOM 636 C CA . PHE A 1 80 ? 8.044 4.297 -7.690 1.00 95.12 80 PHE A CA 1
ATOM 637 C C . PHE A 1 80 ? 8.155 5.808 -7.966 1.00 95.12 80 PHE A C 1
ATOM 639 O O . PHE A 1 80 ? 8.304 6.212 -9.121 1.00 95.12 80 PHE A O 1
ATOM 646 N N . LEU A 1 81 ? 8.120 6.643 -6.922 1.00 96.31 81 LEU A N 1
ATOM 647 C CA . LEU A 1 81 ? 8.225 8.102 -7.037 1.00 96.31 81 LEU A CA 1
ATOM 648 C C . LEU A 1 81 ? 9.656 8.573 -7.341 1.00 96.31 81 LEU A C 1
ATOM 650 O O . LEU A 1 81 ? 9.880 9.352 -8.277 1.00 96.31 81 LEU A O 1
ATOM 654 N N . LEU A 1 82 ? 10.620 8.103 -6.547 1.00 96.00 82 LEU A N 1
ATOM 655 C CA . LEU A 1 82 ? 11.989 8.618 -6.526 1.00 96.00 82 LEU A CA 1
ATOM 656 C C . LEU A 1 82 ? 12.918 7.848 -7.470 1.00 96.00 82 LEU A C 1
ATOM 658 O O . LEU A 1 82 ? 13.801 8.448 -8.081 1.00 96.00 82 LEU A O 1
ATOM 662 N N . THR A 1 83 ? 12.709 6.539 -7.634 1.00 93.75 83 THR A N 1
ATOM 663 C CA . THR A 1 83 ? 13.597 5.645 -8.399 1.00 93.75 83 THR A CA 1
ATOM 664 C C . THR A 1 83 ? 12.849 4.759 -9.414 1.00 93.75 83 THR A C 1
ATOM 666 O O . THR A 1 83 ? 13.055 3.543 -9.453 1.00 93.75 83 THR A O 1
ATOM 669 N N . PRO A 1 84 ? 12.018 5.328 -10.318 1.00 93.12 84 PRO A N 1
ATOM 670 C CA . PRO A 1 84 ? 11.212 4.539 -11.259 1.00 93.12 84 PRO A CA 1
ATOM 671 C C . PRO A 1 84 ? 12.048 3.668 -12.213 1.00 93.12 84 PRO A C 1
ATOM 673 O O . PRO A 1 84 ? 11.581 2.630 -12.674 1.00 93.12 84 PRO A O 1
ATOM 676 N N . THR A 1 85 ? 13.298 4.046 -12.495 1.00 91.00 85 THR A N 1
ATOM 677 C CA . THR A 1 85 ? 14.226 3.255 -13.322 1.00 91.00 85 THR A CA 1
ATOM 678 C C . THR A 1 85 ? 14.652 1.945 -12.661 1.00 91.00 85 THR A C 1
ATOM 680 O O . THR A 1 85 ? 14.924 0.980 -13.368 1.00 91.00 85 THR A O 1
ATOM 683 N N . SER A 1 86 ? 14.672 1.879 -11.328 1.00 87.50 86 SER A N 1
ATOM 684 C CA . SER A 1 86 ? 14.949 0.644 -10.585 1.00 87.50 86 SER A CA 1
ATOM 685 C C . SER A 1 86 ? 13.750 -0.311 -10.595 1.00 87.50 86 SER A C 1
ATOM 687 O O . SER A 1 86 ? 13.922 -1.527 -10.518 1.00 87.50 86 SER A O 1
ATOM 689 N N . GLN A 1 87 ? 12.534 0.233 -10.717 1.00 88.19 87 GLN A N 1
ATOM 690 C CA . GLN A 1 87 ? 11.302 -0.553 -10.834 1.00 88.19 87 GLN A CA 1
ATOM 691 C C . GLN A 1 87 ? 11.153 -1.165 -12.230 1.00 88.19 87 GLN A C 1
ATOM 693 O O . GLN A 1 87 ? 10.766 -2.326 -12.353 1.00 88.19 87 GLN A O 1
ATOM 698 N N . LEU A 1 88 ? 11.510 -0.410 -13.273 1.00 89.50 88 LEU A N 1
ATOM 699 C CA . LEU A 1 88 ? 11.487 -0.874 -14.657 1.00 89.50 88 LEU A CA 1
ATOM 700 C C . LEU A 1 88 ? 12.730 -0.371 -15.418 1.00 89.50 88 LEU A C 1
ATOM 702 O O . LEU A 1 88 ? 12.712 0.732 -15.981 1.00 89.50 88 LEU A O 1
ATOM 706 N N . PRO A 1 89 ? 13.818 -1.162 -15.446 1.00 89.06 89 PRO A N 1
ATOM 707 C CA . PRO A 1 89 ? 15.012 -0.831 -16.216 1.00 89.06 89 PRO A CA 1
ATOM 708 C C . PRO A 1 89 ? 14.685 -0.649 -17.703 1.00 89.06 89 PRO A C 1
ATOM 710 O O . PRO A 1 89 ? 13.910 -1.411 -18.274 1.00 89.06 89 PRO A O 1
ATOM 713 N N . GLY A 1 90 ? 15.251 0.384 -18.333 1.00 91.38 90 GLY A N 1
ATOM 714 C CA . GLY A 1 90 ? 14.987 0.697 -19.745 1.00 91.38 90 GLY A CA 1
ATOM 715 C C . GLY A 1 90 ? 13.630 1.360 -20.029 1.00 91.38 90 GLY A C 1
ATOM 716 O O . GLY A 1 90 ? 13.296 1.577 -21.191 1.00 91.38 90 GLY A O 1
ATOM 717 N N . ALA A 1 91 ? 12.851 1.722 -19.000 1.00 94.19 91 ALA A N 1
ATOM 718 C CA . ALA A 1 91 ? 11.570 2.403 -19.179 1.00 94.19 91 ALA A CA 1
ATOM 719 C C . ALA A 1 91 ? 11.706 3.721 -19.963 1.00 94.19 91 ALA A C 1
ATOM 721 O O . ALA A 1 91 ? 12.517 4.589 -19.615 1.00 94.19 91 ALA A O 1
ATOM 722 N N . SER A 1 92 ? 10.844 3.905 -20.968 1.00 97.38 92 SER A N 1
ATOM 723 C CA . SER A 1 92 ? 10.706 5.163 -21.712 1.00 97.38 92 SER A CA 1
ATOM 724 C C . SER A 1 92 ? 10.296 6.330 -20.792 1.00 97.38 92 SER A C 1
ATOM 726 O O . SER A 1 92 ? 9.774 6.100 -19.695 1.00 97.38 92 SER A O 1
ATOM 728 N N . PRO A 1 93 ? 10.484 7.601 -21.203 1.00 97.38 93 PRO A N 1
ATOM 729 C CA . PRO A 1 93 ? 10.041 8.754 -20.414 1.00 97.38 93 PRO A CA 1
ATOM 730 C C . PRO A 1 93 ? 8.567 8.679 -19.989 1.00 97.38 93 PRO A C 1
ATOM 732 O O . PRO A 1 93 ? 8.266 8.889 -18.815 1.00 97.38 93 PRO A O 1
ATOM 735 N N . SER A 1 94 ? 7.671 8.291 -20.901 1.00 98.06 94 SER A N 1
ATOM 736 C CA . SER A 1 94 ? 6.239 8.137 -20.618 1.00 98.06 94 SER A CA 1
ATOM 737 C C . SER A 1 94 ? 5.962 7.023 -19.607 1.00 98.06 94 SER A C 1
ATOM 739 O O . SER A 1 94 ? 5.190 7.219 -18.671 1.00 98.06 94 SER A O 1
ATOM 741 N N . ALA A 1 95 ? 6.645 5.878 -19.725 1.00 97.00 95 ALA A N 1
ATOM 742 C CA . ALA A 1 95 ? 6.524 4.796 -18.750 1.00 97.00 95 ALA A CA 1
ATOM 743 C C . ALA A 1 95 ? 6.971 5.246 -17.348 1.00 97.00 95 ALA A C 1
ATOM 745 O O . ALA A 1 95 ? 6.313 4.931 -16.360 1.00 97.00 95 ALA A O 1
ATOM 746 N N . ARG A 1 96 ? 8.028 6.062 -17.239 1.00 97.19 96 ARG A N 1
ATOM 747 C CA . ARG A 1 96 ? 8.468 6.620 -15.947 1.00 97.19 96 ARG A CA 1
ATOM 748 C C . ARG A 1 96 ? 7.438 7.560 -15.317 1.00 97.19 96 ARG A C 1
ATOM 750 O O . ARG A 1 96 ? 7.344 7.595 -14.093 1.00 97.19 96 ARG A O 1
ATOM 757 N N . LEU A 1 97 ? 6.670 8.308 -16.111 1.00 97.75 97 LEU A N 1
ATOM 758 C CA . LEU A 1 97 ? 5.565 9.125 -15.593 1.00 97.75 97 LEU A CA 1
ATOM 759 C C . LEU A 1 97 ? 4.437 8.249 -15.034 1.00 97.75 97 LEU A C 1
ATOM 761 O O . LEU A 1 97 ? 3.947 8.522 -13.942 1.00 97.75 97 LEU A O 1
ATOM 765 N N . ILE A 1 98 ? 4.093 7.156 -15.725 1.00 98.00 98 ILE A N 1
ATOM 766 C CA . ILE A 1 98 ? 3.108 6.176 -15.240 1.00 98.00 98 ILE A CA 1
ATOM 767 C C . ILE A 1 98 ? 3.568 5.563 -13.912 1.00 98.00 98 ILE A C 1
ATOM 769 O O . ILE A 1 98 ? 2.791 5.509 -12.964 1.00 98.00 98 ILE A O 1
ATOM 773 N N . LEU A 1 99 ? 4.839 5.161 -13.809 1.00 96.69 99 LEU A N 1
ATOM 774 C CA . LEU A 1 99 ? 5.403 4.614 -12.570 1.00 96.69 99 LEU A CA 1
ATOM 775 C C . LEU A 1 99 ? 5.304 5.607 -11.408 1.00 96.69 99 LEU A C 1
ATOM 777 O O . LEU A 1 99 ? 4.892 5.223 -10.319 1.00 96.69 99 LEU A O 1
ATOM 781 N N . ARG A 1 100 ? 5.600 6.891 -11.636 1.00 98.06 100 ARG A N 1
ATOM 782 C CA . ARG A 1 100 ? 5.440 7.923 -10.600 1.00 98.06 100 ARG A CA 1
ATOM 783 C C . ARG A 1 100 ? 3.985 8.142 -10.209 1.00 98.06 100 ARG A C 1
ATOM 785 O O . ARG A 1 100 ? 3.711 8.301 -9.026 1.00 98.06 100 ARG A O 1
ATOM 792 N N . ASN A 1 101 ? 3.061 8.107 -11.168 1.00 98.12 101 ASN A N 1
ATOM 793 C CA . ASN A 1 101 ? 1.631 8.184 -10.878 1.00 98.12 101 ASN A CA 1
ATOM 794 C C . ASN A 1 101 ? 1.171 7.006 -10.000 1.00 98.12 101 ASN A C 1
ATOM 796 O O . ASN A 1 101 ? 0.454 7.209 -9.026 1.00 98.12 101 ASN A O 1
ATOM 800 N N . LEU A 1 102 ? 1.653 5.789 -10.282 1.00 96.88 102 LEU A N 1
ATOM 801 C CA . LEU A 1 102 ? 1.415 4.623 -9.424 1.00 96.88 102 LEU A CA 1
ATOM 802 C C . LEU A 1 102 ? 2.012 4.818 -8.023 1.00 96.88 102 LEU A C 1
ATOM 804 O O . LEU A 1 102 ? 1.350 4.523 -7.034 1.00 96.88 102 LEU A O 1
ATOM 808 N N . GLY A 1 103 ? 3.221 5.371 -7.917 1.00 97.38 103 GLY A N 1
ATOM 809 C CA . GLY A 1 103 ? 3.820 5.713 -6.624 1.00 97.38 103 GLY A CA 1
ATOM 810 C C . GLY A 1 103 ? 3.015 6.755 -5.838 1.00 97.38 103 GLY A C 1
ATOM 811 O O . GLY A 1 103 ? 2.845 6.613 -4.631 1.00 97.38 103 GLY A O 1
ATOM 812 N N . GLY A 1 104 ? 2.460 7.762 -6.518 1.00 98.19 104 GLY A N 1
ATOM 813 C CA . GLY A 1 104 ? 1.555 8.748 -5.920 1.00 98.19 104 GLY A CA 1
ATOM 814 C C . GLY A 1 104 ? 0.247 8.128 -5.426 1.00 98.19 104 GLY A C 1
ATOM 815 O O . GLY A 1 104 ? -0.217 8.466 -4.339 1.00 98.19 104 GLY A O 1
ATOM 816 N N . LEU A 1 105 ? -0.307 7.167 -6.172 1.00 97.75 105 LEU A N 1
ATOM 817 C CA . LEU A 1 105 ? -1.484 6.408 -5.751 1.00 97.75 105 LEU A CA 1
ATOM 818 C C . LEU A 1 105 ? -1.211 5.602 -4.471 1.00 97.75 105 LEU A C 1
ATOM 820 O O . LEU A 1 105 ? -2.006 5.672 -3.539 1.00 97.75 105 LEU A O 1
ATOM 824 N N . LEU A 1 106 ? -0.068 4.911 -4.381 1.00 97.50 106 LEU A N 1
ATOM 825 C CA . LEU A 1 106 ? 0.336 4.187 -3.163 1.00 97.50 106 LEU A CA 1
ATOM 826 C C . LEU A 1 106 ? 0.593 5.124 -1.980 1.00 97.50 106 LEU A C 1
ATOM 828 O O . LEU A 1 106 ? 0.240 4.828 -0.841 1.00 97.50 106 LEU A O 1
ATOM 832 N N . LEU A 1 107 ? 1.178 6.295 -2.231 1.00 97.75 107 LEU A N 1
ATOM 833 C CA . LEU A 1 107 ? 1.330 7.296 -1.182 1.00 97.75 107 LEU A CA 1
ATOM 834 C C . LEU A 1 107 ? -0.038 7.787 -0.683 1.00 97.75 107 LEU A C 1
ATOM 836 O O . LEU A 1 107 ? -0.223 7.972 0.517 1.00 97.75 107 LEU A O 1
ATOM 840 N N . SER A 1 108 ? -1.014 7.956 -1.577 1.00 98.38 108 SER A N 1
ATOM 841 C CA . SER A 1 108 ? -2.378 8.336 -1.205 1.00 98.38 108 SER A CA 1
ATOM 842 C C . SER A 1 108 ? -3.061 7.277 -0.332 1.00 98.38 108 SER A C 1
ATOM 844 O O . SER A 1 108 ? -3.688 7.644 0.664 1.00 98.38 108 SER A O 1
ATOM 846 N N . THR A 1 109 ? -2.889 5.979 -0.617 1.00 98.06 109 THR A N 1
ATOM 847 C CA . THR A 1 109 ? -3.418 4.915 0.258 1.00 98.06 109 THR A CA 1
ATOM 848 C C . THR A 1 109 ? -2.735 4.910 1.626 1.00 98.06 109 THR A C 1
ATOM 850 O O . THR A 1 109 ? -3.402 4.731 2.641 1.00 98.06 109 THR A O 1
ATOM 853 N N . ASN A 1 110 ? -1.439 5.218 1.696 1.00 98.38 110 ASN A N 1
ATOM 854 C CA . ASN A 1 110 ? -0.737 5.394 2.969 1.00 98.38 110 ASN A CA 1
ATOM 855 C C . ASN A 1 110 ? -1.271 6.573 3.791 1.00 98.38 110 ASN A C 1
ATOM 857 O O . ASN A 1 110 ? -1.449 6.447 5.004 1.00 98.38 110 ASN A O 1
ATOM 861 N N . LEU A 1 111 ? -1.563 7.708 3.152 1.00 98.19 111 LEU A N 1
ATOM 862 C CA . LEU A 1 111 ? -2.198 8.842 3.827 1.00 98.19 111 LEU A CA 1
ATOM 863 C C . LEU A 1 111 ? -3.589 8.465 4.355 1.00 98.19 111 LEU A C 1
ATOM 865 O O . LEU A 1 111 ? -3.931 8.833 5.478 1.00 98.19 111 LEU A O 1
ATOM 869 N N . LEU A 1 112 ? -4.359 7.678 3.598 1.00 97.88 112 LEU A N 1
ATOM 870 C CA . LEU A 1 112 ? -5.643 7.146 4.055 1.00 97.88 112 LEU A CA 1
ATOM 871 C C . LEU A 1 112 ? -5.478 6.263 5.304 1.00 97.88 112 LEU A C 1
ATOM 873 O O . LEU A 1 112 ? -6.213 6.437 6.276 1.00 97.88 112 LEU A O 1
ATOM 877 N N . CYS A 1 113 ? -4.475 5.379 5.334 1.00 97.75 113 CYS A N 1
ATOM 878 C CA . CYS A 1 113 ? -4.148 4.591 6.526 1.00 97.75 113 CYS A CA 1
ATOM 879 C C . CYS A 1 113 ? -3.811 5.479 7.731 1.00 97.75 113 CYS A C 1
ATOM 881 O O . CYS A 1 113 ? -4.268 5.199 8.836 1.00 97.75 113 CYS A O 1
ATOM 883 N N . LEU A 1 114 ? -3.046 6.558 7.538 1.00 97.94 114 LEU A N 1
ATOM 884 C CA . LEU A 1 114 ? -2.715 7.500 8.614 1.00 97.94 114 LEU A CA 1
ATOM 885 C C . LEU A 1 114 ? -3.957 8.192 9.184 1.00 97.94 114 LEU A C 1
ATOM 887 O O . LEU A 1 114 ? -4.045 8.351 10.401 1.00 97.94 114 LEU A O 1
ATOM 891 N N . VAL A 1 115 ? -4.929 8.550 8.337 1.00 97.19 115 VAL A N 1
ATOM 892 C CA . VAL A 1 115 ? -6.213 9.109 8.790 1.00 97.19 115 VAL A CA 1
ATOM 893 C C . VAL A 1 115 ? -6.914 8.130 9.733 1.00 97.19 115 VAL A C 1
ATOM 895 O O . VAL A 1 115 ? -7.267 8.517 10.843 1.00 97.19 115 VAL A O 1
ATOM 898 N N . PHE A 1 116 ? -7.052 6.857 9.351 1.00 95.94 116 PHE A N 1
ATOM 899 C CA . PHE A 1 116 ? -7.694 5.849 10.204 1.00 95.94 116 PHE A CA 1
ATOM 900 C C . PHE A 1 116 ? -6.880 5.511 11.462 1.00 95.94 116 PHE A C 1
ATOM 902 O O . PHE A 1 116 ? -7.447 5.325 12.535 1.00 95.94 116 PHE A O 1
ATOM 909 N N . LEU A 1 117 ? -5.548 5.491 11.382 1.00 96.25 117 LEU A N 1
ATOM 910 C CA . LEU A 1 117 ? -4.680 5.272 12.546 1.00 96.25 117 LEU A CA 1
ATOM 911 C C . LEU A 1 117 ? -4.775 6.400 13.583 1.00 96.25 117 LEU A C 1
ATOM 913 O O . LEU A 1 117 ? -4.653 6.140 14.785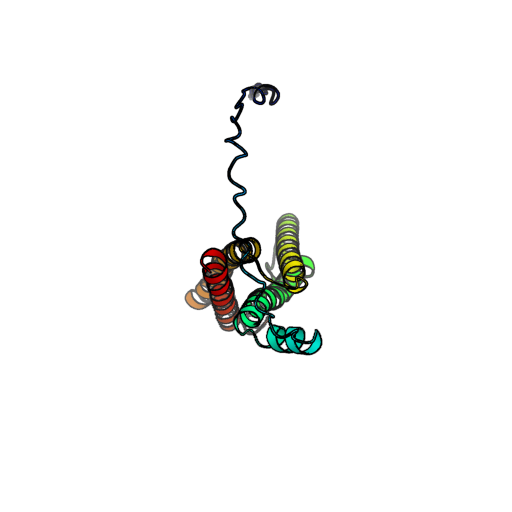 1.00 96.25 117 LEU A O 1
ATOM 917 N N . ALA A 1 118 ? -4.994 7.634 13.124 1.00 95.38 118 ALA A N 1
ATOM 918 C CA . ALA A 1 118 ? -5.193 8.801 13.976 1.00 95.38 118 ALA A CA 1
ATOM 919 C C . ALA A 1 118 ? -6.589 8.840 14.622 1.00 95.38 118 ALA A C 1
ATOM 921 O O . ALA A 1 118 ? -6.785 9.553 15.609 1.00 95.38 118 ALA A O 1
ATOM 922 N N . GLN A 1 119 ? -7.555 8.072 14.110 1.00 90.75 119 GLN A N 1
ATOM 923 C CA . GLN A 1 119 ? -8.894 8.021 14.683 1.00 90.75 119 GLN A CA 1
ATOM 924 C C . GLN A 1 119 ? -8.927 7.234 16.011 1.00 90.75 119 GLN A C 1
ATOM 926 O O . GLN A 1 119 ? -8.196 6.257 16.211 1.00 90.75 119 GLN A O 1
ATOM 931 N N . PRO A 1 120 ? -9.777 7.654 16.968 1.00 84.75 120 PRO A N 1
ATOM 932 C CA . PRO A 1 120 ? -9.879 7.012 18.277 1.00 84.75 120 PRO A CA 1
ATOM 933 C C . PRO A 1 120 ? -10.589 5.649 18.244 1.00 84.75 120 PRO A C 1
ATOM 935 O O . PRO A 1 120 ? -10.487 4.903 19.218 1.00 84.75 120 PRO A O 1
ATOM 938 N N . GLY A 1 121 ? -11.295 5.330 17.159 1.00 86.06 121 GLY A N 1
ATOM 939 C CA . GLY A 1 121 ? -12.004 4.072 16.952 1.00 86.06 121 GLY A CA 1
ATOM 940 C C . GLY A 1 121 ? -12.183 3.788 15.464 1.00 86.06 121 GLY A C 1
ATOM 941 O O . GLY A 1 121 ? -11.938 4.662 14.637 1.00 86.06 121 GLY A O 1
ATOM 942 N N . PHE A 1 122 ? -12.599 2.565 15.152 1.00 89.75 122 PHE A N 1
ATOM 943 C CA . PHE A 1 122 ? -12.837 2.094 13.791 1.00 89.75 122 PHE A CA 1
ATOM 944 C C . PHE A 1 122 ? -14.319 1.778 13.633 1.00 89.75 122 PHE A C 1
ATOM 946 O O . PHE A 1 122 ? -14.906 1.129 14.499 1.00 89.75 122 PHE A O 1
ATOM 953 N N . ASP A 1 123 ? -14.906 2.250 12.542 1.00 90.44 123 ASP A N 1
ATOM 954 C CA . ASP A 1 123 ? -16.299 2.037 12.171 1.00 90.44 123 ASP A CA 1
ATOM 955 C C . ASP A 1 123 ? -16.412 1.092 10.959 1.00 90.44 123 ASP A C 1
ATOM 957 O O . ASP A 1 123 ? -15.415 0.575 10.440 1.00 90.44 123 ASP A O 1
ATOM 961 N N . ALA A 1 124 ? -17.642 0.875 10.488 1.00 92.06 124 ALA A N 1
ATOM 962 C CA . ALA A 1 124 ? -17.907 0.070 9.298 1.00 92.06 124 ALA A CA 1
ATOM 963 C C . ALA A 1 124 ? -17.185 0.617 8.052 1.00 92.06 124 ALA A C 1
ATOM 965 O O . ALA A 1 124 ? -16.695 -0.161 7.231 1.00 92.06 124 ALA A O 1
ATOM 966 N N . THR A 1 125 ? -17.057 1.944 7.937 1.00 94.69 125 THR A N 1
ATOM 967 C CA . THR A 1 125 ? -16.324 2.606 6.849 1.00 94.69 125 THR A CA 1
ATOM 968 C C . THR A 1 125 ? -14.865 2.169 6.830 1.00 94.69 125 THR A C 1
ATOM 970 O O . THR A 1 125 ? -14.342 1.793 5.780 1.00 94.69 125 THR A O 1
ATOM 973 N N . ALA A 1 126 ? -14.199 2.154 7.986 1.00 94.88 126 ALA A N 1
ATOM 974 C CA . ALA A 1 126 ? -12.826 1.680 8.083 1.00 94.88 126 ALA A CA 1
ATOM 975 C C . ALA A 1 126 ? -12.696 0.201 7.685 1.00 94.88 126 ALA A C 1
ATOM 977 O O . ALA A 1 126 ? -11.738 -0.166 7.005 1.00 94.88 126 ALA A O 1
ATOM 978 N N . GLY A 1 127 ? -13.671 -0.638 8.050 1.00 95.56 127 GLY A N 1
ATOM 979 C CA . GLY A 1 127 ? -13.733 -2.034 7.610 1.00 95.56 127 GLY A CA 1
ATOM 980 C C . GLY A 1 127 ? -13.850 -2.170 6.087 1.00 95.56 127 GLY A C 1
ATOM 981 O O . GLY A 1 127 ? -13.098 -2.922 5.468 1.00 95.56 127 GLY A O 1
ATOM 982 N N . GLN A 1 128 ? -14.730 -1.393 5.454 1.00 96.94 128 GLN A N 1
ATOM 983 C CA . GLN A 1 128 ? -14.884 -1.366 3.994 1.00 96.94 128 GLN A CA 1
ATOM 984 C C . GLN A 1 128 ? -13.611 -0.883 3.290 1.00 96.94 128 GLN A C 1
ATOM 986 O O . GLN A 1 128 ? -13.174 -1.492 2.313 1.00 96.94 128 GLN A O 1
ATOM 991 N N . VAL A 1 129 ? -12.972 0.168 3.810 1.00 97.25 129 VAL A N 1
ATOM 992 C CA . VAL A 1 129 ? -11.683 0.644 3.292 1.00 97.25 129 VAL A CA 1
ATOM 993 C C . VAL A 1 129 ? -10.615 -0.438 3.426 1.00 97.25 129 VAL A C 1
ATOM 995 O O . VAL A 1 129 ? -9.860 -0.654 2.479 1.00 97.25 129 VAL A O 1
ATOM 998 N N . ALA A 1 130 ? -10.566 -1.154 4.549 1.00 97.19 130 ALA A N 1
ATOM 999 C CA . ALA A 1 130 ? -9.628 -2.253 4.728 1.00 97.19 130 ALA A CA 1
ATOM 1000 C C . ALA A 1 130 ? -9.848 -3.370 3.696 1.00 97.19 130 ALA A C 1
ATOM 1002 O O . ALA A 1 130 ? -8.872 -3.853 3.128 1.00 97.19 130 ALA A O 1
ATOM 1003 N N . LEU A 1 131 ? -11.095 -3.721 3.358 1.00 97.50 131 LEU A N 1
ATOM 1004 C CA . LEU A 1 131 ? -11.385 -4.677 2.277 1.00 97.50 131 LEU A CA 1
ATOM 1005 C C . LEU A 1 131 ? -10.898 -4.167 0.912 1.00 97.50 131 LEU A C 1
ATOM 1007 O O . LEU A 1 131 ? -10.271 -4.920 0.162 1.00 97.50 131 LEU A O 1
ATOM 1011 N N . CYS A 1 132 ? -11.127 -2.888 0.606 1.00 97.75 132 CYS A N 1
ATOM 1012 C CA . CYS A 1 132 ? -10.640 -2.265 -0.625 1.00 97.75 132 CYS A CA 1
ATOM 1013 C C . CYS A 1 132 ? -9.107 -2.309 -0.714 1.00 97.75 132 CYS A C 1
ATOM 1015 O O . CYS A 1 132 ? -8.565 -2.776 -1.717 1.00 97.75 132 CYS A O 1
ATOM 1017 N N . LEU A 1 133 ? -8.404 -1.896 0.345 1.00 97.94 133 LEU A N 1
ATOM 1018 C CA . LEU A 1 133 ? -6.940 -1.958 0.420 1.00 97.94 133 LEU A CA 1
ATOM 1019 C C . LEU A 1 133 ? -6.429 -3.405 0.377 1.00 97.94 133 LEU A C 1
ATOM 1021 O O . LEU A 1 133 ? -5.434 -3.693 -0.284 1.00 97.94 133 LEU A O 1
ATOM 1025 N N . GLY A 1 134 ? -7.140 -4.331 1.020 1.00 97.69 134 GLY A N 1
ATOM 1026 C CA . GLY A 1 134 ? -6.862 -5.763 0.979 1.00 97.69 134 GLY A CA 1
ATOM 1027 C C . GLY A 1 134 ? -6.871 -6.295 -0.452 1.00 97.69 134 GLY A C 1
ATOM 1028 O O . GLY A 1 134 ? -5.914 -6.941 -0.873 1.00 97.69 134 GLY A O 1
ATOM 1029 N N . SER A 1 135 ? -7.900 -5.953 -1.236 1.00 97.62 135 SER A N 1
ATOM 1030 C CA . SER A 1 135 ? -8.048 -6.415 -2.625 1.00 97.62 135 SER A CA 1
ATOM 1031 C C . SER A 1 135 ? -6.865 -6.034 -3.522 1.00 97.62 135 SER A C 1
ATOM 1033 O O . SER A 1 135 ? -6.469 -6.811 -4.392 1.00 97.62 135 SER A O 1
ATOM 1035 N N . TYR A 1 136 ? -6.238 -4.881 -3.268 1.00 96.50 136 TYR A N 1
ATOM 1036 C CA . TYR A 1 136 ? -5.057 -4.443 -4.007 1.00 96.50 136 TYR A CA 1
ATOM 1037 C C . TYR A 1 136 ? -3.878 -5.416 -3.843 1.00 96.50 136 TYR A C 1
ATOM 1039 O O . TYR A 1 136 ? -3.156 -5.666 -4.810 1.00 96.50 136 TYR A O 1
ATOM 1047 N N . HIS A 1 137 ? -3.709 -6.034 -2.667 1.00 98.00 137 HIS A N 1
ATOM 1048 C CA . HIS A 1 137 ? -2.573 -6.921 -2.395 1.00 98.00 137 HIS A CA 1
ATOM 1049 C C . HIS A 1 137 ? -2.576 -8.217 -3.214 1.00 98.00 137 HIS A C 1
ATOM 1051 O O . HIS A 1 137 ? -1.525 -8.848 -3.338 1.00 98.00 137 HIS A O 1
ATOM 1057 N N . VAL A 1 138 ? -3.689 -8.577 -3.863 1.00 97.94 138 VAL A N 1
ATOM 1058 C CA . VAL A 1 138 ? -3.745 -9.709 -4.802 1.00 97.94 138 VAL A CA 1
ATOM 1059 C C . VAL A 1 138 ? -2.731 -9.539 -5.942 1.00 97.94 138 VAL A C 1
ATOM 1061 O O . VAL A 1 138 ? -2.057 -10.501 -6.317 1.00 97.94 138 VAL A O 1
ATOM 1064 N N . TRP A 1 139 ? -2.541 -8.321 -6.463 1.00 95.88 139 TRP A N 1
ATOM 1065 C CA . TRP A 1 139 ? -1.635 -8.094 -7.596 1.00 95.88 139 TRP A CA 1
ATOM 1066 C C . TRP A 1 139 ? -0.147 -8.152 -7.230 1.00 95.88 139 TRP A C 1
ATOM 1068 O O . TRP A 1 139 ? 0.598 -8.848 -7.929 1.00 95.88 139 TRP A O 1
ATOM 1078 N N . PRO A 1 140 ? 0.330 -7.511 -6.146 1.00 94.69 140 PRO A N 1
ATOM 1079 C CA . PRO A 1 140 ? 1.687 -7.726 -5.656 1.00 94.69 140 PRO A CA 1
ATOM 1080 C C . PRO A 1 140 ? 1.986 -9.186 -5.284 1.00 94.69 140 PRO A C 1
ATOM 1082 O O . PRO A 1 140 ? 3.090 -9.649 -5.582 1.00 94.69 140 PRO A O 1
ATOM 1085 N N . ILE A 1 141 ? 1.018 -9.924 -4.715 1.00 97.19 141 ILE A N 1
ATOM 1086 C CA . ILE A 1 141 ? 1.132 -11.370 -4.437 1.00 97.19 141 ILE A CA 1
ATOM 1087 C C . ILE A 1 141 ? 1.348 -12.141 -5.735 1.00 97.19 141 ILE A C 1
ATOM 1089 O O . ILE A 1 141 ? 2.337 -12.863 -5.863 1.00 97.19 141 ILE A O 1
ATOM 1093 N N . TYR A 1 142 ? 0.469 -11.951 -6.722 1.00 96.75 142 TYR A N 1
ATOM 1094 C CA . TYR A 1 142 ? 0.587 -12.614 -8.018 1.00 96.75 142 TYR A CA 1
ATOM 1095 C C . TYR A 1 142 ? 1.924 -12.297 -8.696 1.00 96.75 142 TYR A C 1
ATOM 1097 O O . TYR A 1 142 ? 2.610 -13.197 -9.176 1.00 96.75 142 TYR A O 1
ATOM 1105 N N . ARG A 1 143 ? 2.350 -11.029 -8.677 1.00 92.81 143 ARG A N 1
ATOM 1106 C CA . ARG A 1 143 ? 3.638 -10.598 -9.235 1.00 92.81 143 ARG A CA 1
ATOM 1107 C C . ARG A 1 143 ? 4.818 -11.284 -8.544 1.00 92.81 143 ARG A C 1
ATOM 1109 O O . ARG A 1 143 ? 5.735 -11.737 -9.226 1.00 92.81 143 ARG A O 1
ATOM 1116 N N . ALA A 1 144 ? 4.822 -11.359 -7.214 1.00 93.31 144 ALA A N 1
ATOM 1117 C CA . ALA A 1 144 ? 5.878 -12.027 -6.455 1.00 93.31 144 ALA A CA 1
ATOM 1118 C C . ALA A 1 144 ? 5.899 -13.541 -6.726 1.00 93.31 144 ALA A C 1
ATOM 1120 O O . ALA A 1 144 ? 6.959 -14.104 -7.002 1.00 93.31 144 ALA A O 1
ATOM 1121 N N . TYR A 1 145 ? 4.724 -14.173 -6.751 1.00 95.25 145 TYR A N 1
ATOM 1122 C CA . TYR A 1 145 ? 4.555 -15.579 -7.110 1.00 95.25 145 TYR A CA 1
ATOM 1123 C C . TYR A 1 145 ? 5.062 -15.880 -8.526 1.00 95.25 145 TYR A C 1
ATOM 1125 O O . TYR A 1 145 ? 5.850 -16.804 -8.709 1.00 95.25 145 TYR A O 1
ATOM 1133 N N . ALA A 1 146 ? 4.688 -15.074 -9.524 1.00 93.06 146 ALA A N 1
ATOM 1134 C CA . ALA A 1 146 ? 5.141 -15.242 -10.902 1.00 93.06 146 ALA A CA 1
ATOM 1135 C C . ALA A 1 146 ? 6.671 -15.131 -11.020 1.00 93.06 146 ALA A C 1
ATOM 1137 O O . ALA A 1 146 ? 7.295 -15.929 -11.719 1.00 93.06 146 ALA A O 1
ATOM 1138 N N . ARG A 1 147 ? 7.305 -14.200 -10.294 1.00 90.81 147 ARG A N 1
ATOM 1139 C CA . ARG A 1 147 ? 8.775 -14.086 -10.255 1.00 90.81 147 ARG A CA 1
ATOM 1140 C C . ARG A 1 147 ? 9.438 -15.336 -9.682 1.00 90.81 147 ARG A C 1
ATOM 1142 O O . ARG A 1 147 ? 10.403 -15.814 -10.270 1.00 90.81 147 ARG A O 1
ATOM 1149 N N . LEU A 1 148 ? 8.897 -15.891 -8.596 1.00 92.56 148 LEU A N 1
ATOM 1150 C CA . LEU A 1 148 ? 9.386 -17.145 -8.010 1.00 92.56 148 LEU A CA 1
ATOM 1151 C C . LEU A 1 148 ? 9.174 -18.333 -8.953 1.00 92.56 148 LEU A C 1
ATOM 1153 O O . LEU A 1 148 ? 10.069 -19.153 -9.129 1.00 92.56 148 LEU A O 1
ATOM 1157 N N . ARG A 1 149 ? 8.000 -18.419 -9.585 1.00 94.62 149 ARG A N 1
ATOM 1158 C CA . ARG A 1 149 ? 7.607 -19.553 -10.428 1.00 94.62 149 ARG A CA 1
ATOM 1159 C C . ARG A 1 149 ? 8.348 -19.604 -11.763 1.00 94.62 149 ARG A C 1
ATOM 1161 O O . ARG A 1 149 ? 8.610 -20.705 -12.252 1.00 94.62 149 ARG A O 1
ATOM 1168 N N . TYR A 1 150 ? 8.631 -18.445 -12.354 1.00 92.38 150 TYR A N 1
ATOM 1169 C CA . TYR A 1 150 ? 9.219 -18.317 -13.693 1.00 92.38 150 TYR A CA 1
ATOM 1170 C C . TYR A 1 150 ? 10.663 -17.794 -13.684 1.00 92.38 150 TYR A C 1
ATOM 1172 O O . TYR A 1 150 ? 11.235 -17.574 -14.746 1.00 92.38 150 TYR A O 1
ATOM 1180 N N . GLY A 1 151 ? 11.259 -17.558 -12.512 1.00 85.81 151 GLY A N 1
ATOM 1181 C CA . GLY A 1 151 ? 12.635 -17.063 -12.399 1.00 85.81 151 GLY A CA 1
ATOM 1182 C C . GLY A 1 151 ? 12.834 -15.605 -12.846 1.00 85.81 151 GLY A C 1
ATOM 1183 O O . GLY A 1 151 ? 13.964 -15.177 -13.081 1.00 85.81 151 GLY A O 1
ATOM 1184 N N . ILE A 1 152 ? 11.760 -14.819 -12.973 1.00 81.50 152 ILE A N 1
ATOM 1185 C CA . ILE A 1 152 ? 11.811 -13.462 -13.539 1.00 81.50 152 ILE A CA 1
ATOM 1186 C C . ILE A 1 152 ? 12.468 -12.491 -12.550 1.00 81.50 152 ILE A C 1
ATOM 1188 O O . ILE A 1 152 ? 11.957 -12.239 -11.453 1.00 81.50 152 ILE A O 1
ATOM 1192 N N . GLY A 1 153 ? 13.587 -11.890 -12.960 1.00 71.25 153 GLY A N 1
ATOM 1193 C CA . GLY A 1 153 ? 14.294 -10.892 -12.152 1.00 71.25 153 GLY A CA 1
ATOM 1194 C C . GLY A 1 153 ? 14.823 -11.456 -10.829 1.00 71.25 153 GLY A C 1
ATOM 1195 O O . GLY A 1 153 ? 14.821 -10.743 -9.825 1.00 71.25 153 GLY A O 1
ATOM 1196 N N . MET A 1 154 ? 15.201 -12.741 -10.815 1.00 67.25 154 MET A N 1
ATOM 1197 C CA . MET A 1 154 ? 15.846 -13.413 -9.677 1.00 67.25 154 MET A CA 1
ATOM 1198 C C . MET A 1 154 ? 17.342 -13.075 -9.561 1.00 67.25 154 MET A C 1
ATOM 1200 O O . MET A 1 154 ? 17.908 -13.170 -8.476 1.00 67.25 154 MET A O 1
ATOM 1204 N N . HIS A 1 155 ? 17.974 -12.638 -10.656 1.00 62.03 155 HIS A N 1
ATOM 1205 C CA . HIS A 1 155 ? 19.385 -12.253 -10.707 1.00 62.03 155 HIS A CA 1
ATOM 1206 C C . HIS A 1 155 ? 19.529 -10.748 -10.996 1.00 62.03 155 HIS A C 1
ATOM 1208 O O . HIS A 1 155 ? 18.823 -10.208 -11.848 1.00 62.03 155 HIS A O 1
ATOM 1214 N N . GLY A 1 156 ? 20.436 -10.065 -10.284 1.00 60.25 156 GLY A N 1
ATOM 1215 C CA . GLY A 1 156 ? 20.726 -8.631 -10.447 1.00 60.25 156 GLY A CA 1
ATOM 1216 C C . GLY A 1 156 ? 20.117 -7.722 -9.368 1.00 60.25 156 GLY A C 1
ATOM 1217 O O . GLY A 1 156 ? 19.623 -8.190 -8.343 1.00 60.25 156 GLY A O 1
ATOM 1218 N N . ALA A 1 157 ? 20.143 -6.402 -9.597 1.00 57.16 157 ALA A N 1
ATOM 1219 C CA . ALA A 1 157 ? 19.731 -5.382 -8.619 1.00 57.16 157 ALA A CA 1
ATOM 1220 C C . ALA A 1 157 ? 18.296 -5.565 -8.080 1.00 57.16 157 ALA A C 1
ATOM 1222 O O . ALA A 1 157 ? 18.010 -5.191 -6.950 1.00 57.16 157 ALA A O 1
ATOM 1223 N N . GLN A 1 158 ? 17.400 -6.193 -8.847 1.00 54.47 158 GLN A N 1
ATOM 1224 C CA . GLN A 1 158 ? 16.017 -6.478 -8.439 1.00 54.47 158 GLN A CA 1
ATOM 1225 C C . GLN A 1 158 ? 15.855 -7.726 -7.552 1.00 54.47 158 GLN A C 1
ATOM 1227 O O . GLN A 1 158 ? 14.772 -7.920 -6.993 1.00 54.47 158 GLN A O 1
ATOM 1232 N N . GLY A 1 159 ? 16.887 -8.568 -7.424 1.00 51.69 159 GLY A N 1
ATOM 1233 C CA . GLY A 1 159 ? 16.889 -9.743 -6.545 1.00 51.69 159 GLY A CA 1
ATOM 1234 C C . GLY A 1 159 ? 17.225 -9.414 -5.085 1.00 51.69 159 GLY A C 1
ATOM 1235 O O . GLY A 1 159 ? 16.779 -10.121 -4.188 1.00 51.69 159 GLY A O 1
ATOM 1236 N N . GLY A 1 160 ? 17.966 -8.323 -4.844 1.00 54.22 160 GLY A N 1
ATOM 1237 C CA . GLY A 1 160 ? 18.443 -7.926 -3.509 1.00 54.22 160 GLY A CA 1
ATOM 1238 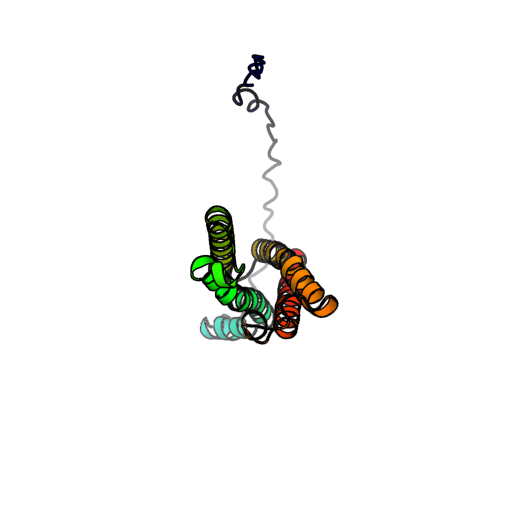C C . GLY A 1 160 ? 17.641 -6.820 -2.815 1.00 54.22 160 GLY A C 1
ATOM 1239 O O . GLY A 1 160 ? 17.856 -6.552 -1.636 1.00 54.22 160 GLY A O 1
ATOM 1240 N N . VAL A 1 161 ? 16.713 -6.164 -3.512 1.00 56.81 161 VAL A N 1
ATOM 1241 C CA . VAL A 1 161 ? 15.906 -5.084 -2.927 1.00 56.81 161 VAL A CA 1
ATOM 1242 C C . VAL A 1 161 ? 14.843 -5.699 -2.005 1.00 56.81 161 VAL A C 1
ATOM 1244 O O . VAL A 1 161 ? 14.021 -6.493 -2.455 1.00 56.81 161 VAL A O 1
ATOM 1247 N N . PHE A 1 162 ? 14.900 -5.361 -0.709 1.00 61.41 162 PHE A N 1
ATOM 1248 C CA . PHE A 1 162 ? 13.949 -5.778 0.340 1.00 61.41 162 PHE A CA 1
ATOM 1249 C C . PHE A 1 162 ? 13.755 -7.302 0.510 1.00 61.41 162 PHE A C 1
ATOM 1251 O O . PHE A 1 162 ? 12.652 -7.782 0.758 1.00 61.41 162 PHE A O 1
ATOM 1258 N N . GLY A 1 163 ? 14.836 -8.085 0.410 1.00 72.62 163 GLY A N 1
ATOM 1259 C CA . GLY A 1 163 ? 14.805 -9.525 0.717 1.00 72.62 163 GLY A CA 1
ATOM 1260 C C . GLY A 1 163 ? 14.244 -10.419 -0.398 1.00 72.62 163 GLY A C 1
ATOM 1261 O O . GLY A 1 163 ? 14.089 -11.624 -0.208 1.00 72.62 163 GLY A O 1
ATOM 1262 N N . GLY A 1 164 ? 13.974 -9.851 -1.576 1.00 85.50 164 GLY A N 1
ATOM 1263 C CA . GLY A 1 164 ? 13.625 -10.596 -2.782 1.00 85.50 164 GLY A CA 1
ATOM 1264 C C . GLY A 1 164 ? 12.156 -11.041 -2.866 1.00 85.50 164 GLY A C 1
ATOM 1265 O O . GLY A 1 164 ? 11.333 -10.732 -1.998 1.00 85.50 164 GLY A O 1
ATOM 1266 N N . PRO A 1 165 ? 11.784 -11.769 -3.939 1.00 88.75 165 PRO A N 1
ATOM 1267 C CA . PRO A 1 165 ? 10.384 -12.084 -4.236 1.00 88.75 165 PRO A CA 1
ATOM 1268 C C . PRO A 1 165 ? 9.665 -12.902 -3.155 1.00 88.75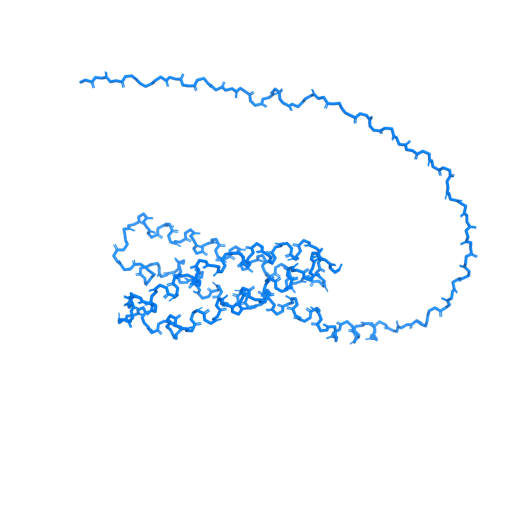 165 PRO A C 1
ATOM 1270 O O . PRO A 1 165 ? 8.466 -12.722 -2.964 1.00 88.75 165 PRO A O 1
ATOM 1273 N N . ALA A 1 166 ? 10.379 -13.762 -2.422 1.00 91.19 166 ALA A N 1
ATOM 1274 C CA . ALA A 1 166 ? 9.798 -14.546 -1.332 1.00 91.19 166 ALA A CA 1
ATOM 1275 C C . ALA A 1 166 ? 9.364 -13.666 -0.150 1.00 91.19 166 ALA A C 1
ATOM 1277 O O . ALA A 1 166 ? 8.244 -13.801 0.337 1.00 91.19 166 ALA A O 1
ATOM 1278 N N . VAL A 1 167 ? 10.209 -12.719 0.271 1.00 91.50 167 VAL A N 1
ATOM 1279 C CA . VAL A 1 167 ? 9.882 -11.788 1.362 1.00 91.50 167 VAL A CA 1
ATOM 1280 C C . VAL A 1 167 ? 8.716 -10.885 0.967 1.00 91.50 167 VAL A C 1
ATOM 1282 O O . VAL A 1 167 ? 7.782 -10.717 1.748 1.00 91.50 167 VAL A O 1
ATOM 1285 N N . HIS A 1 168 ? 8.710 -10.381 -0.271 1.00 92.00 168 HIS A N 1
ATOM 1286 C CA . HIS A 1 168 ? 7.582 -9.609 -0.799 1.00 92.00 168 HIS A CA 1
ATOM 1287 C C . HIS A 1 168 ? 6.275 -10.410 -0.782 1.00 92.00 168 HIS A C 1
ATOM 1289 O O . HIS A 1 168 ? 5.236 -9.881 -0.391 1.00 92.00 168 HIS A O 1
ATOM 1295 N N . LEU A 1 169 ? 6.318 -11.685 -1.186 1.00 94.75 169 LEU A N 1
ATOM 1296 C CA . LEU A 1 169 ? 5.146 -12.555 -1.165 1.00 94.75 169 LEU A CA 1
ATOM 1297 C C . LEU A 1 169 ? 4.589 -12.690 0.257 1.00 94.75 169 LEU A C 1
ATOM 1299 O O . LEU A 1 169 ? 3.401 -12.454 0.465 1.00 94.75 169 LEU A O 1
ATOM 1303 N N . VAL A 1 170 ? 5.442 -13.010 1.233 1.00 95.88 170 VAL A N 1
ATOM 1304 C CA . VAL A 1 170 ? 5.033 -13.154 2.639 1.00 95.88 170 VAL A CA 1
ATOM 1305 C C . VAL A 1 170 ? 4.454 -11.848 3.183 1.00 95.88 170 VAL A C 1
ATOM 1307 O O . VAL A 1 170 ? 3.378 -11.866 3.777 1.00 95.88 170 VAL A O 1
ATOM 1310 N N . ALA A 1 171 ? 5.117 -10.714 2.939 1.00 95.19 171 ALA A N 1
ATOM 1311 C CA . ALA A 1 171 ? 4.660 -9.407 3.406 1.00 95.19 171 ALA A CA 1
ATOM 1312 C C . ALA A 1 171 ? 3.264 -9.056 2.867 1.00 95.19 171 ALA A C 1
ATOM 1314 O O . ALA A 1 171 ? 2.386 -8.658 3.633 1.00 95.19 171 ALA A O 1
ATOM 1315 N N . HIS A 1 172 ? 3.022 -9.253 1.567 1.00 97.31 172 HIS A N 1
ATOM 1316 C CA . HIS A 1 172 ? 1.721 -8.943 0.977 1.00 97.31 172 HIS A CA 1
ATOM 1317 C C . HIS A 1 172 ? 0.630 -9.956 1.351 1.00 97.31 172 HIS A C 1
ATOM 1319 O O . HIS A 1 172 ? -0.513 -9.545 1.524 1.00 97.31 172 HIS A O 1
ATOM 1325 N N . VAL A 1 173 ? 0.951 -11.244 1.540 1.00 98.06 173 VAL A N 1
ATOM 1326 C CA . VAL A 1 173 ? -0.007 -12.237 2.071 1.00 98.06 173 VAL A CA 1
ATOM 1327 C C . VAL A 1 173 ? -0.410 -11.889 3.503 1.00 98.06 173 VAL A C 1
ATOM 1329 O O . VAL A 1 173 ? -1.598 -11.910 3.821 1.00 98.06 173 VAL A O 1
ATOM 1332 N N . ALA A 1 174 ? 0.549 -11.517 4.355 1.00 97.31 174 ALA A N 1
ATOM 1333 C CA . ALA A 1 174 ? 0.263 -11.069 5.715 1.00 97.31 174 ALA A CA 1
ATOM 1334 C C . ALA A 1 174 ? -0.615 -9.808 5.715 1.00 97.31 174 ALA A C 1
ATOM 1336 O O . ALA A 1 174 ? -1.581 -9.730 6.473 1.00 97.31 174 ALA A O 1
ATOM 1337 N N . CYS A 1 175 ? -0.330 -8.857 4.822 1.00 97.56 175 CYS A N 1
ATOM 1338 C CA . CYS A 1 175 ? -1.125 -7.641 4.673 1.00 97.56 175 CYS A CA 1
ATOM 1339 C C . CYS A 1 175 ? -2.550 -7.917 4.199 1.00 97.56 175 CYS A C 1
ATOM 1341 O O . CYS A 1 175 ? -3.501 -7.406 4.789 1.00 97.56 175 CYS A O 1
ATOM 1343 N N . LEU A 1 176 ? -2.706 -8.779 3.191 1.00 98.12 176 LEU A N 1
ATOM 1344 C CA . LEU A 1 176 ? -4.009 -9.236 2.720 1.00 98.12 176 LEU A CA 1
ATOM 1345 C C . LEU A 1 176 ? -4.805 -9.879 3.861 1.00 98.12 176 LEU A C 1
ATOM 1347 O O . LEU A 1 176 ? -5.944 -9.491 4.099 1.00 98.12 176 LEU A O 1
ATOM 1351 N N . GLY A 1 177 ? -4.201 -10.825 4.585 1.00 97.94 177 GLY A N 1
ATOM 1352 C CA . GLY A 1 177 ? -4.857 -11.522 5.691 1.00 97.94 177 GLY A CA 1
ATOM 1353 C C . GLY A 1 177 ? -5.296 -10.578 6.812 1.00 97.94 177 GLY A C 1
ATOM 1354 O O . GLY A 1 177 ? -6.434 -10.666 7.267 1.00 97.94 177 GLY A O 1
ATOM 1355 N N . ALA A 1 178 ? -4.430 -9.646 7.220 1.00 97.19 178 ALA A N 1
ATOM 1356 C CA . ALA A 1 178 ? -4.740 -8.670 8.263 1.00 97.19 178 ALA A CA 1
ATOM 1357 C C . ALA A 1 178 ? -5.882 -7.726 7.850 1.00 97.19 178 ALA A C 1
ATOM 1359 O O . ALA A 1 178 ? -6.870 -7.600 8.571 1.00 97.19 178 ALA A O 1
ATOM 1360 N N . LEU A 1 179 ? -5.793 -7.119 6.661 1.00 97.50 179 LEU A N 1
ATOM 1361 C CA . LEU A 1 179 ? -6.800 -6.179 6.159 1.00 97.50 179 LEU A CA 1
ATOM 1362 C C . LEU A 1 179 ? -8.147 -6.848 5.880 1.00 97.50 179 LEU A C 1
ATOM 1364 O O . LEU A 1 179 ? -9.182 -6.292 6.239 1.00 97.50 179 LEU A O 1
ATOM 1368 N N . VAL A 1 180 ? -8.152 -8.047 5.286 1.00 97.62 180 VAL A N 1
ATOM 1369 C CA . VAL A 1 180 ? -9.392 -8.807 5.075 1.00 97.62 180 VAL A CA 1
ATOM 1370 C C . VAL A 1 180 ? -9.985 -9.208 6.417 1.00 97.62 180 VAL A C 1
ATOM 1372 O O . VAL A 1 180 ? -11.153 -8.930 6.654 1.00 97.62 180 VAL A O 1
ATOM 1375 N N . GLY A 1 181 ? -9.193 -9.779 7.329 1.00 95.31 181 GLY A N 1
ATOM 1376 C CA . GLY A 1 181 ? -9.669 -10.148 8.662 1.00 95.31 181 GLY A CA 1
ATOM 1377 C C . GLY A 1 181 ? -10.294 -8.965 9.403 1.00 95.31 181 GLY A C 1
ATOM 1378 O O . GLY A 1 181 ? -11.399 -9.080 9.930 1.00 95.31 181 GLY A O 1
ATOM 1379 N N . MET A 1 182 ? -9.636 -7.804 9.380 1.00 93.94 182 MET A N 1
ATOM 1380 C CA . MET A 1 182 ? -10.178 -6.574 9.953 1.00 93.94 182 MET A CA 1
ATOM 1381 C C . MET A 1 182 ? -11.466 -6.134 9.253 1.00 93.94 182 MET A C 1
ATOM 1383 O O . MET A 1 182 ? -12.438 -5.790 9.923 1.00 93.94 182 MET A O 1
ATOM 1387 N N . GLY A 1 183 ? -11.482 -6.152 7.923 1.00 94.62 183 GLY A N 1
ATOM 1388 C CA . GLY A 1 183 ? -12.630 -5.754 7.123 1.00 94.62 183 GLY A CA 1
ATOM 1389 C C . GLY A 1 183 ? -13.873 -6.594 7.404 1.00 94.62 183 GLY A C 1
ATOM 1390 O O . GLY A 1 183 ? -14.946 -6.038 7.617 1.00 94.62 183 GLY A O 1
ATOM 1391 N N . LEU A 1 184 ? -13.730 -7.921 7.490 1.00 93.69 184 LEU A N 1
ATOM 1392 C CA . LEU A 1 184 ? -14.845 -8.823 7.802 1.00 93.69 184 LEU A CA 1
ATOM 1393 C C . LEU A 1 184 ? -15.376 -8.583 9.224 1.00 93.69 184 LEU A C 1
ATOM 1395 O O . LEU A 1 184 ? -16.587 -8.541 9.418 1.00 93.69 184 LEU A O 1
ATOM 1399 N N . VAL A 1 185 ? -14.493 -8.361 10.206 1.00 88.44 185 VAL A N 1
ATOM 1400 C CA . VAL A 1 185 ? -14.908 -8.020 11.579 1.00 88.44 185 VAL A CA 1
ATOM 1401 C C . VAL A 1 185 ? -15.607 -6.659 11.630 1.00 88.44 185 VAL A C 1
ATOM 1403 O O . VAL A 1 185 ? -16.607 -6.527 12.317 1.00 88.44 185 VAL A O 1
ATOM 1406 N N . GLY A 1 186 ? -15.119 -5.651 10.904 1.00 81.50 186 GLY A N 1
ATOM 1407 C CA . GLY A 1 186 ? -15.698 -4.302 10.921 1.00 81.50 186 GLY A CA 1
ATOM 1408 C C . GLY A 1 186 ? -17.023 -4.165 10.166 1.00 81.50 186 GLY A C 1
ATOM 1409 O O . GLY A 1 186 ? -17.810 -3.281 10.482 1.00 81.50 186 GLY A O 1
ATOM 1410 N N . VAL A 1 187 ? -17.277 -5.018 9.169 1.00 81.75 187 VAL A N 1
ATOM 1411 C CA . VAL A 1 187 ? -18.535 -5.010 8.399 1.00 81.75 187 VAL A CA 1
ATOM 1412 C C . VAL A 1 187 ? -19.646 -5.798 9.103 1.00 81.75 187 VAL A C 1
ATOM 1414 O O . VAL A 1 187 ? -20.813 -5.445 8.949 1.00 81.75 187 VAL A O 1
ATOM 1417 N N . TRP A 1 188 ? -19.303 -6.842 9.867 1.00 74.12 188 TRP A N 1
ATOM 1418 C CA . TRP A 1 188 ? -20.284 -7.729 10.515 1.00 74.12 188 TRP A CA 1
ATOM 1419 C C . TRP A 1 188 ? -20.333 -7.672 12.048 1.00 74.12 188 TRP A C 1
ATOM 1421 O O . TRP A 1 188 ? -21.188 -8.343 12.626 1.00 74.12 188 TRP A O 1
ATOM 1431 N N . GLY A 1 189 ? -19.425 -6.941 12.698 1.00 58.62 189 GLY A N 1
ATOM 1432 C CA . GLY A 1 189 ? -19.365 -6.801 14.158 1.00 58.62 189 GLY A CA 1
ATOM 1433 C C . GLY A 1 189 ? -19.887 -5.470 14.673 1.00 58.62 189 GLY A C 1
ATOM 1434 O O . GLY A 1 189 ? -21.002 -5.070 14.278 1.00 58.62 189 GLY A O 1
#

Radius of gyration: 25.94 Å; chains: 1; bounding box: 68×39×88 Å

pLDDT: mean 81.21, std 18.06, range [44.72, 98.38]

Secondary structure (DSSP, 8-state):
---------PPPGGGS-------PPP-------------------HHHHHHHHTT-HHHHHHHHHHHHHHHHHHHHHHHHHH-HHHHSTT--HHHHHHHHHHHHHHHHHHHHHHHHHHSSS--HHHHHHHHHHHHHTHHHHHHHHHHHHHTTT-SSHHHHGGGHHHHHHHHHHHHHHHHHHHHHHHHH-

Foldseek 3Di:
DDDDDDDPDDDDPPPPDDDDDDDDDDDPPPPPDPPDDPPPDPPQDPVNVVVVLVPDVLQVLLLVLLVLLLVLLVVVLCCLQPPVCLVPPPDDPVRSVVSNVVSVVSVVSNVVSVVVNPDSGDALVSLVSLQVSLVVLVVQLVVLVCCVVVVPQCDDPQVPPPPHSVNSNVSSVVSSCSSNVSSVVRNPD

Organism: NCBI:txid314037